Protein AF-0000000072327041 (afdb_homodimer)

pLDDT: mean 85.97, std 17.57, range [39.16, 98.81]

Solvent-accessible surface area (backbone atoms only — not comparable to full-atom values): 13345 Å² total; per-residue (Å²): 130,98,51,49,50,59,54,51,51,53,51,42,52,51,30,46,58,30,62,41,66,54,68,53,66,55,44,75,69,35,67,67,40,88,47,74,80,44,47,43,53,65,48,70,67,81,57,60,50,49,58,56,50,48,50,34,50,51,50,23,52,52,23,46,51,48,16,50,54,24,51,77,67,68,35,52,58,57,16,51,53,23,46,52,53,19,41,52,28,35,47,52,52,21,45,53,33,46,25,47,34,53,43,49,51,51,64,69,65,40,80,37,76,86,39,91,52,70,71,69,76,73,78,125,132,98,51,49,49,60,52,49,52,53,50,41,51,51,32,44,56,28,60,42,65,58,69,54,65,57,44,75,67,35,69,67,40,87,47,75,79,43,48,45,57,66,48,70,67,84,58,61,51,50,58,55,52,47,51,34,50,50,50,23,52,50,23,46,50,48,16,51,55,23,50,76,66,67,34,53,59,57,17,51,53,22,44,51,52,17,40,51,27,35,47,52,52,22,46,54,32,46,25,46,33,53,44,48,51,52,62,68,65,42,78,37,78,82,39,89,53,70,70,70,76,73,77,126

Sequence (248 aa):
MKNFNVVKESLRELGIKQGFDLYEKATTEKLNSEDPLDLQWLSNYSSDWNDELEEDFDSFFQHMKEYQYAIDNEDIKSACSSLCEAMLYVGNIKNFFEFLKSDMIRLLRGESKTTDFQWPQFDEMKNFNVVKESLRELGIKQGFDLYEKATTEKLNSEDPLDLQWLSNYSSDWNDELEEDFDSFFQHMKEYQYAIDNEDIKSACSSLCEAMLYVGNIKNFFEFLKSDMIRLLRGESKTTDFQWPQFDE

Organism: Neisseria meningitidis serogroup B (strain ATCC BAA-335 / MC58) (NCBI:txid122586)

Secondary structure (DSSP, 8-state):
---HHHHHHHHHHHHHHTT--TTS---HHHHT-S-GGGPPPSS-TTS-HHHHHHHHHHHHHHHHHHHHHHHHTT-HHHHHHHHHHHHHHHHHHHHHHHHHHHHHHHHHHT--SSSS--------/---HHHHHHHHHHHHHHTT--TT----HHHHT-S-GGGPPPSS-TTS-HHHHHHHHHHHHHHHHHHHHHHHHTT-HHHHHHHHHHHHHHHHHHHHHHHHHHHHHHHHHHT--SSSS--------

Radius of gyration: 21.12 Å; Cα contacts (8 Å, |Δi|>4): 295; chains: 2; bounding box: 39×62×44 Å

Structure (mmCIF, N/CA/C/O backbone):
data_AF-0000000072327041-model_v1
#
loop_
_entity.id
_entity.type
_entity.pdbx_description
1 polymer 'Uncharacterized protein'
#
loop_
_atom_site.group_PDB
_atom_site.id
_atom_site.type_symbol
_atom_site.label_atom_id
_atom_site.label_alt_id
_atom_site.label_comp_id
_atom_site.label_asym_id
_atom_site.label_entity_id
_atom_site.label_seq_id
_atom_site.pdbx_PDB_ins_code
_atom_site.Cartn_x
_atom_site.Cartn_y
_atom_site.Cartn_z
_atom_site.occupancy
_atom_site.B_iso_or_equiv
_atom_site.auth_seq_id
_atom_site.auth_comp_id
_atom_site.auth_asym_id
_atom_site.auth_atom_id
_atom_site.pdbx_PDB_model_num
ATOM 1 N N . MET A 1 1 ? 16.906 -6.781 -4.273 1 57.34 1 MET A N 1
ATOM 2 C CA . MET A 1 1 ? 16.297 -6.277 -5.496 1 57.34 1 MET A CA 1
ATOM 3 C C . MET A 1 1 ? 14.773 -6.375 -5.414 1 57.34 1 MET A C 1
ATOM 5 O O . MET A 1 1 ? 14.211 -7.465 -5.531 1 57.34 1 MET A O 1
ATOM 9 N N . LYS A 1 2 ? 14.148 -5.344 -4.711 1 84.38 2 LYS A N 1
ATOM 10 C CA . LYS A 1 2 ? 12.688 -5.242 -4.723 1 84.38 2 LYS A CA 1
ATOM 11 C C . LYS A 1 2 ? 12.164 -5.035 -6.141 1 84.38 2 LYS A C 1
ATOM 13 O O . LYS A 1 2 ? 12.148 -3.912 -6.645 1 84.38 2 LYS A O 1
ATOM 18 N N . ASN A 1 3 ? 11.977 -6.191 -6.801 1 95.75 3 ASN A N 1
ATOM 19 C CA . ASN A 1 3 ? 11.492 -6.188 -8.172 1 95.75 3 ASN A CA 1
ATOM 20 C C . ASN A 1 3 ? 10.094 -6.805 -8.273 1 95.75 3 ASN A C 1
ATOM 22 O O . ASN A 1 3 ? 9.953 -8.023 -8.266 1 95.75 3 ASN A O 1
ATOM 26 N N . PHE A 1 4 ? 9.125 -6.008 -8.453 1 98.56 4 PHE A N 1
ATOM 27 C CA . PHE A 1 4 ? 7.738 -6.461 -8.438 1 98.56 4 PHE A CA 1
ATOM 28 C C . PHE A 1 4 ? 7.387 -7.172 -9.742 1 98.56 4 PHE A C 1
ATOM 30 O O . PHE A 1 4 ? 6.414 -7.926 -9.797 1 98.56 4 PHE A O 1
ATOM 37 N N . ASN A 1 5 ? 8.172 -6.941 -10.797 1 98.31 5 ASN A N 1
ATOM 38 C CA . ASN A 1 5 ? 7.922 -7.684 -12.023 1 98.31 5 ASN A CA 1
ATOM 39 C C . ASN A 1 5 ? 8.242 -9.164 -11.859 1 98.31 5 ASN A C 1
ATOM 41 O O . ASN A 1 5 ? 7.602 -10.016 -12.484 1 98.31 5 ASN A O 1
ATOM 45 N N . VAL A 1 6 ? 9.203 -9.445 -11.062 1 97.88 6 VAL A N 1
ATOM 46 C CA . VAL A 1 6 ? 9.516 -10.844 -10.773 1 97.88 6 VAL A CA 1
ATOM 47 C C . VAL A 1 6 ? 8.344 -11.484 -10.031 1 97.88 6 VAL A C 1
ATOM 49 O O . VAL A 1 6 ? 7.969 -12.625 -10.312 1 97.88 6 VAL A O 1
ATOM 52 N N . VAL A 1 7 ? 7.758 -10.781 -9.086 1 98.5 7 VAL A N 1
ATOM 53 C CA . VAL A 1 7 ? 6.582 -11.242 -8.352 1 98.5 7 VAL A CA 1
ATOM 54 C C . VAL A 1 7 ? 5.43 -11.477 -9.328 1 98.5 7 VAL A C 1
ATOM 56 O O . VAL A 1 7 ? 4.777 -12.523 -9.289 1 98.5 7 VAL A O 1
ATOM 59 N N . LYS A 1 8 ? 5.246 -10.516 -10.125 1 97.81 8 LYS A N 1
ATOM 60 C CA . LYS A 1 8 ? 4.207 -10.586 -11.156 1 97.81 8 LYS A CA 1
ATOM 61 C C . LYS A 1 8 ? 4.332 -11.867 -11.977 1 97.81 8 LYS A C 1
ATOM 63 O O . LYS A 1 8 ? 3.352 -12.586 -12.164 1 97.81 8 LYS A O 1
ATOM 68 N N . GLU A 1 9 ? 5.469 -12.148 -12.469 1 97.25 9 GLU A N 1
ATOM 69 C CA . GLU A 1 9 ? 5.695 -13.328 -13.305 1 97.25 9 GLU A CA 1
ATOM 70 C C . GLU A 1 9 ? 5.5 -14.609 -12.508 1 97.25 9 GLU A C 1
ATOM 72 O O . GLU A 1 9 ? 4.977 -15.602 -13.023 1 97.25 9 GLU A O 1
ATOM 77 N N . SER A 1 10 ? 5.949 -14.602 -11.281 1 97.94 10 SER A N 1
ATOM 78 C CA . SER A 1 10 ? 5.758 -15.758 -10.414 1 97.94 10 SER A CA 1
ATOM 79 C C . SER A 1 10 ? 4.273 -16.078 -10.25 1 97.94 10 SER A C 1
ATOM 81 O O . SER A 1 10 ? 3.877 -17.25 -10.344 1 97.94 10 SER A O 1
ATOM 83 N N . LEU A 1 11 ? 3.494 -15.117 -10.055 1 97.19 11 LEU A N 1
ATOM 84 C CA . LEU A 1 11 ? 2.062 -15.32 -9.867 1 97.19 11 LEU A CA 1
ATOM 85 C C . LEU A 1 11 ? 1.398 -15.766 -11.164 1 97.19 11 LEU A C 1
ATOM 87 O O . LEU A 1 11 ? 0.505 -16.625 -11.148 1 97.19 11 LEU A O 1
ATOM 91 N N . ARG A 1 12 ? 1.835 -15.156 -12.188 1 95.44 12 ARG A N 1
ATOM 92 C CA . ARG A 1 12 ? 1.313 -15.57 -13.492 1 95.44 12 ARG A CA 1
ATOM 93 C C . ARG A 1 12 ? 1.57 -17.047 -13.742 1 95.44 12 ARG A C 1
ATOM 95 O O . ARG A 1 12 ? 0.682 -17.766 -14.203 1 95.44 12 ARG A O 1
ATOM 102 N N . GLU A 1 13 ? 2.75 -17.453 -13.492 1 94.88 13 GLU A N 1
ATOM 103 C CA . GLU A 1 13 ? 3.105 -18.859 -13.688 1 94.88 13 GLU A CA 1
ATOM 104 C C . GLU A 1 13 ? 2.256 -19.766 -12.812 1 94.88 13 GLU A C 1
ATOM 106 O O . GLU A 1 13 ? 1.825 -20.844 -13.25 1 94.88 13 GLU A O 1
ATOM 111 N N . LEU A 1 14 ? 2.07 -19.391 -11.602 1 94.56 14 LEU A N 1
ATOM 112 C CA . LEU A 1 14 ? 1.188 -20.141 -10.727 1 94.56 14 LEU A CA 1
ATOM 113 C C . LEU A 1 14 ? -0.219 -20.234 -11.312 1 94.56 14 LEU A C 1
ATOM 115 O O . LEU A 1 14 ? -0.837 -21.297 -11.305 1 94.56 14 LEU A O 1
ATOM 119 N N . GLY A 1 15 ? -0.695 -19.078 -11.727 1 92 15 GLY A N 1
ATOM 120 C CA . GLY A 1 15 ? -1.993 -19.078 -12.383 1 92 15 GLY A CA 1
ATOM 121 C C . GLY A 1 15 ? -2.086 -20.078 -13.523 1 92 15 GLY A C 1
ATOM 122 O O . GLY A 1 15 ? -3.078 -20.797 -13.641 1 92 15 GLY A O 1
ATOM 123 N N . ILE A 1 16 ? -1.115 -20.094 -14.305 1 89.88 16 ILE A N 1
ATOM 124 C CA . ILE A 1 16 ? -1.079 -21.016 -15.43 1 89.88 16 ILE A CA 1
ATOM 125 C C . ILE A 1 16 ? -1.125 -22.453 -14.922 1 89.88 16 ILE A C 1
ATOM 127 O O . ILE A 1 16 ? -1.878 -23.281 -15.445 1 89.88 16 ILE A O 1
ATOM 131 N N . LYS A 1 17 ? -0.352 -22.734 -13.938 1 88.69 17 LYS A N 1
ATOM 132 C CA . LYS A 1 17 ? -0.37 -24.078 -13.344 1 88.69 17 LYS A CA 1
ATOM 133 C C . LYS A 1 17 ? -1.769 -24.438 -12.852 1 88.69 17 LYS A C 1
ATOM 135 O O . LYS A 1 17 ? -2.143 -25.609 -12.844 1 88.69 17 LYS A O 1
ATOM 140 N N . GLN A 1 18 ? -2.467 -23.5 -12.469 1 88.69 18 GLN A N 1
ATOM 141 C CA . GLN A 1 18 ? -3.795 -23.734 -11.914 1 88.69 18 GLN A CA 1
ATOM 142 C C . GLN A 1 18 ? -4.867 -23.641 -12.992 1 88.69 18 GLN A C 1
ATOM 144 O O . GLN A 1 18 ? -6.059 -23.797 -12.711 1 88.69 18 GLN A O 1
ATOM 149 N N . GLY A 1 19 ? -4.492 -23.312 -14.156 1 85 19 GLY A N 1
ATOM 150 C CA . GLY A 1 19 ? -5.402 -23.297 -15.289 1 85 19 GLY A CA 1
ATOM 151 C C . GLY A 1 19 ? -5.988 -21.922 -15.555 1 85 19 GLY A C 1
ATOM 152 O O . GLY A 1 19 ? -7.02 -21.797 -16.219 1 85 19 GLY A O 1
ATOM 153 N N . PHE A 1 20 ? -5.289 -20.891 -14.953 1 84.69 20 PHE A N 1
ATOM 154 C CA . PHE A 1 20 ? -5.77 -19.516 -15.148 1 84.69 20 PHE A CA 1
ATOM 155 C C . PHE A 1 20 ? -4.875 -18.766 -16.125 1 84.69 20 PHE A C 1
ATOM 157 O O . PHE A 1 20 ? -3.682 -19.062 -16.234 1 84.69 20 PHE A O 1
ATOM 164 N N . ASP A 1 21 ? -5.555 -17.859 -16.844 1 84.25 21 ASP A N 1
ATOM 165 C CA . ASP A 1 21 ? -4.832 -16.828 -17.578 1 84.25 21 ASP A CA 1
ATOM 166 C C . ASP A 1 21 ? -4.977 -15.461 -16.906 1 84.25 21 ASP A C 1
ATOM 168 O O . ASP A 1 21 ? -6.031 -14.82 -17 1 84.25 21 ASP A O 1
ATOM 172 N N . LEU A 1 22 ? -3.91 -14.992 -16.375 1 85.81 22 LEU A N 1
ATOM 173 C CA . LEU A 1 22 ? -3.979 -13.781 -15.57 1 85.81 22 LEU A CA 1
ATOM 174 C C . LEU A 1 22 ? -3.924 -12.539 -16.453 1 85.81 22 LEU A C 1
ATOM 176 O O . LEU A 1 22 ? -4.168 -11.422 -15.984 1 85.81 22 LEU A O 1
ATOM 180 N N . TYR A 1 23 ? -3.678 -12.664 -17.719 1 80.69 23 TYR A N 1
ATOM 181 C CA . TYR A 1 23 ? -3.701 -11.523 -18.625 1 80.69 23 TYR A CA 1
ATOM 182 C C . TYR A 1 23 ? -5.125 -11.219 -19.078 1 80.69 23 TYR A C 1
ATOM 184 O O . TYR A 1 23 ? -5.387 -10.148 -19.641 1 80.69 23 TYR A O 1
ATOM 192 N N . GLU A 1 24 ? -5.914 -12.211 -18.891 1 66.31 24 GLU A N 1
ATOM 193 C CA . GLU A 1 24 ? -7.297 -11.992 -19.297 1 66.31 24 GLU A CA 1
ATOM 194 C C . GLU A 1 24 ? -7.984 -10.953 -18.422 1 66.31 24 GLU A C 1
ATOM 196 O O . GLU A 1 24 ? -8.039 -11.109 -17.203 1 66.31 24 GLU A O 1
ATOM 201 N N . LYS A 1 25 ? -8.031 -9.711 -19.078 1 55.91 25 LYS A N 1
ATOM 202 C CA . LYS A 1 25 ? -8.68 -8.617 -18.359 1 55.91 25 LYS A CA 1
ATOM 203 C C . LYS A 1 25 ? -10.156 -8.914 -18.125 1 55.91 25 LYS A C 1
ATOM 205 O O . LYS A 1 25 ? -10.789 -9.625 -18.906 1 55.91 25 LYS A O 1
ATOM 210 N N . ALA A 1 26 ? -10.555 -8.516 -16.875 1 49.22 26 ALA A N 1
ATOM 211 C CA . ALA A 1 26 ? -11.977 -8.625 -16.547 1 49.22 26 ALA A CA 1
ATOM 212 C C . ALA A 1 26 ? -12.836 -7.988 -17.641 1 49.22 26 ALA A C 1
ATOM 214 O O . ALA A 1 26 ? -12.516 -6.906 -18.141 1 49.22 26 ALA A O 1
ATOM 215 N N . THR A 1 27 ? -13.367 -8.727 -18.406 1 48.25 27 THR A N 1
ATOM 216 C CA . THR A 1 27 ? -14.391 -8.156 -19.266 1 48.25 27 THR A CA 1
ATOM 217 C C . THR A 1 27 ? -15.625 -7.762 -18.453 1 48.25 27 THR A C 1
ATOM 219 O O . THR A 1 27 ? -15.883 -8.344 -17.391 1 48.25 27 THR A O 1
ATOM 222 N N . THR A 1 28 ? -16.109 -6.613 -18.766 1 46.81 28 THR A N 1
ATOM 223 C CA . THR A 1 28 ? -17.344 -6.121 -18.156 1 46.81 28 THR A CA 1
ATOM 224 C C . THR A 1 28 ? -18.312 -7.266 -17.922 1 46.81 28 THR A C 1
ATOM 226 O O . THR A 1 28 ? -19.031 -7.281 -16.922 1 46.81 28 THR A O 1
ATOM 229 N N . GLU A 1 29 ? -18.391 -8.047 -18.781 1 49.19 29 GLU A N 1
ATOM 230 C CA . GLU A 1 29 ? -19.328 -9.164 -18.734 1 49.19 29 GLU A CA 1
ATOM 231 C C . GLU A 1 29 ? -19.047 -10.078 -17.547 1 49.19 29 GLU A C 1
ATOM 233 O O . GLU A 1 29 ? -19.969 -10.609 -16.922 1 49.19 29 GLU A O 1
ATOM 238 N N . LYS A 1 30 ? -17.859 -10.328 -17.359 1 52.38 30 LYS A N 1
ATOM 239 C CA . LYS A 1 30 ? -17.516 -11.258 -16.297 1 52.38 30 LYS A CA 1
ATOM 24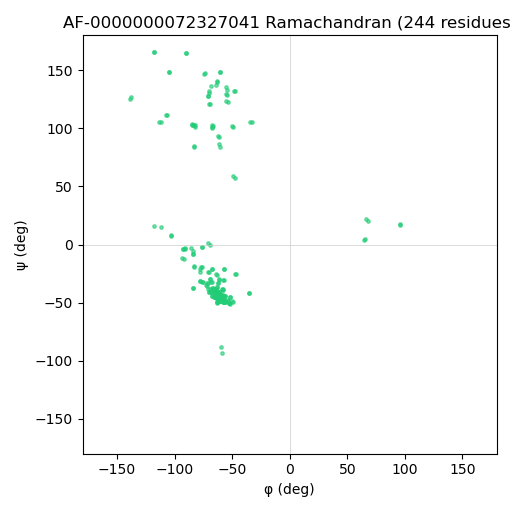0 C C . LYS A 1 30 ? -17.594 -10.586 -14.93 1 52.38 30 LYS A C 1
ATOM 242 O O . LYS A 1 30 ? -17.641 -11.258 -13.898 1 52.38 30 LYS A O 1
ATOM 247 N N . LEU A 1 31 ? -17.469 -9.258 -14.938 1 51.56 31 LEU A N 1
ATOM 248 C CA . LEU A 1 31 ? -17.656 -8.461 -13.727 1 51.56 31 LEU A CA 1
ATOM 249 C C . LEU A 1 31 ? -19.078 -8.625 -13.188 1 51.56 31 LEU A C 1
ATOM 251 O O . LEU A 1 31 ? -19.297 -8.539 -11.977 1 51.56 31 LEU A O 1
ATOM 255 N N . ASN A 1 32 ? -19.953 -8.852 -14.039 1 49.19 32 ASN A N 1
ATOM 256 C CA . ASN A 1 32 ? -21.344 -9.062 -13.68 1 49.19 32 ASN A CA 1
ATOM 257 C C . ASN A 1 32 ? -21.656 -10.539 -13.43 1 49.19 32 ASN A C 1
ATOM 259 O O . ASN A 1 32 ? -22.812 -10.922 -13.281 1 49.19 32 ASN A O 1
ATOM 263 N N . SER A 1 33 ? -20.609 -11.336 -13.664 1 51.94 33 SER A N 1
ATOM 264 C CA . SER A 1 33 ? -20.938 -12.75 -13.492 1 51.94 33 SER A CA 1
ATOM 265 C C . SER A 1 33 ? -21.172 -13.086 -12.023 1 51.94 33 SER A C 1
ATOM 267 O O . SER A 1 33 ? -20.594 -12.461 -11.133 1 51.94 33 SER A O 1
ATOM 269 N N . GLU A 1 34 ? -22.234 -13.773 -11.758 1 52.09 34 GLU A N 1
ATOM 270 C CA . GLU A 1 34 ? -22.672 -14.266 -10.453 1 52.09 34 GLU A CA 1
ATOM 271 C C . GLU A 1 34 ? -21.594 -15.156 -9.812 1 52.09 34 GLU A C 1
ATOM 273 O O . GLU A 1 34 ? -21.688 -15.492 -8.633 1 52.09 34 GLU A O 1
ATOM 278 N N . ASP A 1 35 ? -20.672 -15.703 -10.727 1 51.09 35 ASP A N 1
ATOM 279 C CA . ASP A 1 35 ? -19.656 -16.594 -10.195 1 51.09 35 ASP A CA 1
ATOM 280 C C . ASP A 1 35 ? -18.469 -15.805 -9.641 1 51.09 35 ASP A C 1
ATOM 282 O O . ASP A 1 35 ? -17.766 -15.125 -10.391 1 51.09 35 ASP A O 1
ATOM 286 N N . PRO A 1 36 ? -18.422 -15.711 -8.422 1 50.69 36 PRO A N 1
ATOM 287 C CA . PRO A 1 36 ? -17.359 -14.953 -7.77 1 50.69 36 PRO A CA 1
ATOM 288 C C . PRO A 1 36 ? -15.977 -15.305 -8.312 1 50.69 36 PRO A C 1
ATOM 290 O O . PRO A 1 36 ? -15.031 -14.523 -8.172 1 50.69 36 PRO A O 1
ATOM 293 N N . LEU A 1 37 ? -15.914 -16.562 -8.844 1 51.19 37 LEU A N 1
ATOM 294 C CA . LEU A 1 37 ? -14.664 -16.984 -9.453 1 51.19 37 LEU A CA 1
ATOM 295 C C . LEU A 1 37 ? -14.422 -16.25 -10.766 1 51.19 37 LEU A C 1
ATOM 297 O O . LEU A 1 37 ? -13.312 -16.266 -11.305 1 51.19 37 LEU A O 1
ATOM 301 N N . ASP A 1 38 ? -15.547 -15.836 -11.266 1 53.62 38 ASP A N 1
ATOM 302 C CA . ASP A 1 38 ? -15.43 -15.102 -12.516 1 53.62 38 ASP A CA 1
ATOM 303 C C . ASP A 1 38 ? -14.812 -13.719 -12.289 1 53.62 38 ASP A C 1
ATOM 305 O O . ASP A 1 38 ? -14.727 -12.914 -13.219 1 53.62 38 ASP A O 1
ATOM 309 N N . LEU A 1 39 ? -14.586 -13.703 -11.102 1 58.81 39 LEU A N 1
ATOM 310 C CA . LEU A 1 39 ? -14.031 -12.383 -10.836 1 58.81 39 LEU A CA 1
ATOM 311 C C . LEU A 1 39 ? -12.633 -12.25 -11.422 1 58.81 39 LEU A C 1
ATOM 313 O O . LEU A 1 39 ? -11.82 -13.164 -11.312 1 58.81 39 LEU A O 1
ATOM 317 N N . GLN A 1 40 ? -12.484 -11.297 -12.297 1 74.06 40 GLN A N 1
ATOM 318 C CA . GLN A 1 40 ? -11.281 -10.891 -13.016 1 74.06 40 GLN A CA 1
ATOM 319 C C . GLN A 1 40 ? -10.148 -10.57 -12.055 1 74.06 40 GLN A C 1
ATOM 321 O O . GLN A 1 40 ? -10.383 -10.25 -10.891 1 74.06 40 GLN A O 1
ATOM 326 N N . TRP A 1 41 ? -9.062 -11.078 -12.445 1 88.44 41 TRP A N 1
ATOM 327 C CA . TRP A 1 41 ? -7.844 -10.656 -11.766 1 88.44 41 TRP A CA 1
ATOM 328 C C . TRP A 1 41 ? -7.773 -9.141 -11.656 1 88.44 41 TRP A C 1
ATOM 330 O O . TRP A 1 41 ? -8.133 -8.422 -12.594 1 88.44 41 TRP A O 1
ATOM 340 N N . LEU A 1 42 ? -7.477 -8.711 -10.531 1 92.69 42 LEU A N 1
ATOM 341 C CA . LEU A 1 42 ? -7.551 -7.281 -10.242 1 92.69 42 LEU A CA 1
ATOM 342 C C . LEU A 1 42 ? -6.281 -6.566 -10.688 1 92.69 42 LEU A C 1
ATOM 344 O O . LEU A 1 42 ? -6.336 -5.434 -11.172 1 92.69 42 LEU A O 1
ATOM 348 N N . SER A 1 43 ? -5.207 -7.191 -10.523 1 95.06 43 SER A N 1
ATOM 349 C CA . SER A 1 43 ? -3.949 -6.59 -10.945 1 95.06 43 SER A CA 1
ATOM 350 C C . SER A 1 43 ? -3.803 -6.621 -12.469 1 95.06 43 SER A C 1
ATOM 352 O O . SER A 1 43 ? -4.324 -7.523 -13.125 1 95.06 43 SER A O 1
ATOM 354 N N . ASN A 1 44 ? -3.146 -5.574 -12.969 1 93.25 44 ASN A N 1
ATOM 355 C CA . ASN A 1 44 ? -2.809 -5.562 -14.391 1 93.25 44 ASN A CA 1
ATOM 356 C C . ASN A 1 44 ? -1.509 -6.312 -14.656 1 93.25 44 ASN A C 1
ATOM 358 O O . ASN A 1 44 ? -0.421 -5.754 -14.508 1 93.25 44 ASN A O 1
ATOM 362 N N . TYR A 1 45 ? -1.661 -7.488 -15.172 1 94.88 45 TYR A N 1
ATOM 363 C CA . TYR A 1 45 ? -0.499 -8.352 -15.328 1 94.88 45 TYR A CA 1
ATOM 364 C C . TYR A 1 45 ? 0.231 -8.055 -16.641 1 94.88 45 TYR A C 1
ATOM 366 O O . TYR A 1 45 ? 1.31 -8.594 -16.891 1 94.88 45 TYR A O 1
ATOM 374 N N . SER A 1 46 ? -0.256 -7.195 -17.406 1 93.81 46 SER A N 1
ATOM 375 C CA . SER A 1 46 ? 0.417 -6.797 -18.641 1 93.81 46 SER A CA 1
ATOM 376 C C . SER A 1 46 ? 1.295 -5.57 -18.422 1 93.81 46 SER A C 1
ATOM 378 O O . SER A 1 46 ? 2.131 -5.238 -19.266 1 93.81 46 SER A O 1
ATOM 380 N N . SER A 1 47 ? 1.159 -4.953 -17.328 1 95.44 47 SER A N 1
ATOM 381 C CA . SER A 1 47 ? 1.853 -3.691 -17.078 1 95.44 47 SER A CA 1
ATOM 382 C C . SER A 1 47 ? 3.217 -3.928 -16.438 1 95.44 47 SER A C 1
ATOM 384 O O . SER A 1 47 ? 3.539 -5.051 -16.047 1 95.44 47 SER A O 1
ATOM 386 N N . ASP A 1 48 ? 4.082 -2.891 -16.453 1 97.56 48 ASP A N 1
ATOM 387 C CA . ASP A 1 48 ? 5.32 -2.865 -15.68 1 97.56 48 ASP A CA 1
ATOM 388 C C . ASP A 1 48 ? 5.059 -2.441 -14.234 1 97.56 48 ASP A C 1
ATOM 390 O O . ASP A 1 48 ? 4.93 -1.249 -13.945 1 97.56 48 ASP A O 1
ATOM 394 N N . TRP A 1 49 ? 5.023 -3.385 -13.352 1 97.69 49 TRP A N 1
ATOM 395 C CA . TRP A 1 49 ? 4.633 -3.129 -11.969 1 97.69 49 TRP A CA 1
ATOM 396 C C . TRP A 1 49 ? 5.645 -2.223 -11.281 1 97.69 49 TRP A C 1
ATOM 398 O O . TRP A 1 49 ? 5.273 -1.393 -10.445 1 97.69 49 TRP A O 1
ATOM 408 N N . ASN A 1 50 ? 6.965 -2.395 -11.57 1 98.06 50 ASN A N 1
ATOM 409 C CA . ASN A 1 50 ? 7.973 -1.511 -10.992 1 98.06 50 ASN A CA 1
ATOM 410 C C . ASN A 1 50 ? 7.742 -0.057 -11.398 1 98.06 50 ASN A C 1
ATOM 412 O O . ASN A 1 50 ? 7.75 0.836 -10.547 1 98.06 50 ASN A O 1
ATOM 416 N N . ASP A 1 51 ? 7.531 0.135 -12.648 1 97.56 51 ASP A N 1
ATOM 417 C CA . ASP A 1 51 ? 7.336 1.488 -13.164 1 97.56 51 ASP A CA 1
ATOM 418 C C . ASP A 1 51 ? 6.074 2.121 -12.586 1 97.56 51 ASP A C 1
ATOM 420 O O . ASP A 1 51 ? 6.078 3.293 -12.203 1 97.56 51 ASP A O 1
ATOM 424 N N . GLU A 1 52 ? 5.008 1.368 -12.57 1 97 52 GLU A N 1
ATOM 425 C CA . GLU A 1 52 ? 3.74 1.858 -12.039 1 97 52 GLU A CA 1
ATOM 426 C C . GLU A 1 52 ? 3.885 2.309 -10.586 1 97 52 GLU A C 1
ATOM 428 O O . GLU A 1 52 ? 3.482 3.42 -10.234 1 97 52 GLU A O 1
ATOM 433 N N . LEU A 1 53 ? 4.473 1.488 -9.773 1 97.5 53 LEU A N 1
ATOM 434 C CA . LEU A 1 53 ? 4.625 1.801 -8.352 1 97.5 53 LEU A CA 1
ATOM 435 C C . LEU A 1 53 ? 5.586 2.969 -8.156 1 97.5 53 LEU A C 1
ATOM 437 O O . LEU A 1 53 ? 5.32 3.867 -7.355 1 97.5 53 LEU A O 1
ATOM 441 N N . GLU A 1 54 ? 6.668 2.932 -8.859 1 97.31 54 GLU A N 1
ATOM 442 C CA . GLU A 1 54 ? 7.656 4 -8.742 1 97.31 54 GLU A CA 1
ATOM 443 C C . GLU A 1 54 ? 7.059 5.348 -9.125 1 97.31 54 GLU A C 1
ATOM 445 O O . GLU A 1 54 ? 7.309 6.359 -8.461 1 97.31 54 GLU A O 1
ATOM 450 N N . GLU A 1 55 ? 6.332 5.371 -10.195 1 97.88 55 GLU A N 1
ATOM 451 C CA . GLU A 1 55 ? 5.703 6.609 -10.633 1 97.88 55 GLU A CA 1
ATOM 452 C C . GLU A 1 55 ? 4.758 7.156 -9.57 1 97.88 55 GLU A C 1
ATOM 454 O O . GLU A 1 55 ? 4.75 8.359 -9.297 1 97.88 55 GLU A O 1
ATOM 459 N N . ASP A 1 56 ? 3.973 6.285 -9.016 1 98 56 ASP A N 1
ATOM 460 C CA . ASP A 1 56 ? 3.035 6.719 -7.984 1 98 56 ASP A CA 1
ATOM 461 C C . ASP A 1 56 ? 3.775 7.223 -6.746 1 98 56 ASP A C 1
ATOM 463 O O . ASP A 1 56 ? 3.406 8.25 -6.172 1 98 56 ASP A O 1
ATOM 467 N N . PHE A 1 57 ? 4.855 6.52 -6.387 1 98.44 57 PHE A N 1
ATOM 468 C CA . PHE A 1 57 ? 5.66 6.977 -5.262 1 98.44 57 PHE A CA 1
ATOM 469 C C . PHE A 1 57 ? 6.277 8.344 -5.559 1 98.44 57 PHE A C 1
ATOM 471 O O . PHE A 1 57 ? 6.223 9.25 -4.723 1 98.44 57 PHE A O 1
ATOM 478 N N . ASP A 1 58 ? 6.867 8.438 -6.684 1 98.38 58 ASP A N 1
ATOM 479 C CA . ASP A 1 58 ? 7.52 9.688 -7.047 1 98.38 58 ASP A CA 1
ATOM 480 C C . ASP A 1 58 ? 6.527 10.852 -7.027 1 98.38 58 ASP A C 1
ATOM 482 O O . ASP A 1 58 ? 6.836 11.93 -6.512 1 98.38 58 ASP A O 1
ATOM 486 N N . SER A 1 59 ? 5.375 10.641 -7.59 1 98.62 59 SER A N 1
ATOM 487 C CA . SER A 1 59 ? 4.352 11.68 -7.613 1 98.62 59 SER A CA 1
ATOM 488 C C . SER A 1 59 ? 3.895 12.039 -6.207 1 98.62 59 SER A C 1
ATOM 490 O O . SER A 1 59 ? 3.75 13.219 -5.875 1 98.62 59 SER A O 1
ATOM 492 N N . PHE A 1 60 ? 3.695 11.039 -5.418 1 98.81 60 PHE A N 1
ATOM 493 C CA . PHE A 1 60 ? 3.309 11.273 -4.031 1 98.81 60 PHE A CA 1
ATOM 494 C C . PHE A 1 60 ? 4.32 12.172 -3.332 1 98.81 60 PHE A C 1
ATOM 496 O O . PHE A 1 60 ? 3.951 13.195 -2.75 1 98.81 60 PHE A O 1
ATOM 503 N N . PHE A 1 61 ? 5.578 11.867 -3.453 1 98.75 61 PHE A N 1
ATOM 504 C CA . PHE A 1 61 ? 6.602 12.602 -2.717 1 98.75 61 PHE A CA 1
ATOM 505 C C . PHE A 1 61 ? 6.793 13.992 -3.301 1 98.75 61 PHE A C 1
ATOM 507 O O . PHE A 1 61 ? 7.086 14.945 -2.57 1 98.75 61 PHE A O 1
ATOM 514 N N . GLN A 1 62 ? 6.664 14.07 -4.562 1 98.62 62 GLN A N 1
ATOM 515 C CA . GLN A 1 62 ? 6.738 15.391 -5.172 1 98.62 62 GLN A CA 1
ATOM 516 C C . GLN A 1 62 ? 5.637 16.312 -4.641 1 98.62 62 GLN A C 1
ATOM 518 O O . GLN A 1 62 ? 5.898 17.453 -4.285 1 98.62 62 GLN A O 1
ATOM 523 N N . HIS A 1 63 ? 4.422 15.805 -4.562 1 98.75 63 HIS A N 1
ATOM 524 C CA . HIS A 1 63 ? 3.309 16.609 -4.082 1 98.75 63 HIS A CA 1
ATOM 525 C C . HIS A 1 63 ? 3.449 16.906 -2.592 1 98.75 63 HIS A C 1
ATOM 527 O O . HIS A 1 63 ? 3.047 17.984 -2.127 1 98.75 63 HIS A O 1
ATOM 533 N N . MET A 1 64 ? 4.082 16 -1.869 1 98.75 64 MET A N 1
ATOM 534 C CA . MET A 1 64 ? 4.344 16.297 -0.464 1 98.75 64 MET A CA 1
ATOM 535 C C . MET A 1 64 ? 5.371 17.422 -0.328 1 98.75 64 MET A C 1
ATOM 537 O O . MET A 1 64 ? 5.273 18.25 0.573 1 98.75 64 MET A O 1
ATOM 541 N N . LYS A 1 65 ? 6.332 17.344 -1.146 1 98.5 65 LYS A N 1
ATOM 542 C CA . LYS A 1 65 ? 7.309 18.438 -1.156 1 98.5 65 LYS A CA 1
ATOM 543 C C . LYS A 1 65 ? 6.645 19.766 -1.477 1 98.5 65 LYS A C 1
ATOM 545 O O . LYS A 1 65 ? 6.934 20.781 -0.835 1 98.5 65 LYS A O 1
ATOM 550 N N . GLU A 1 66 ? 5.82 19.797 -2.438 1 98.69 66 GLU A N 1
ATOM 551 C CA . GLU A 1 66 ? 5.07 20.984 -2.805 1 98.69 66 GLU A CA 1
ATOM 552 C C . GLU A 1 66 ? 4.172 21.453 -1.662 1 98.69 66 GLU A C 1
ATOM 554 O O . GLU A 1 66 ? 4.043 22.656 -1.409 1 98.69 66 GLU A O 1
ATOM 559 N N . TYR A 1 67 ? 3.49 20.516 -1.06 1 98.62 67 TYR A N 1
ATOM 560 C CA . TYR A 1 67 ? 2.688 20.828 0.117 1 98.62 67 TYR A CA 1
ATOM 561 C C . TYR A 1 67 ? 3.52 21.547 1.167 1 98.62 67 TYR A C 1
ATOM 563 O O . TYR A 1 67 ? 3.117 22.609 1.664 1 98.62 67 TYR A O 1
ATOM 571 N N . GLN A 1 68 ? 4.668 20.984 1.47 1 98.12 68 GLN A N 1
ATOM 572 C CA . GLN A 1 68 ? 5.52 21.547 2.508 1 98.12 68 GLN A CA 1
ATOM 573 C C . GLN A 1 68 ? 5.957 22.969 2.148 1 98.12 68 GLN A C 1
ATOM 575 O O . GLN A 1 68 ? 5.93 23.859 2.994 1 98.12 68 GLN A O 1
ATOM 580 N N . TYR A 1 69 ? 6.352 23.094 0.988 1 98.31 69 TYR A N 1
ATOM 581 C CA . TYR A 1 69 ? 6.758 24.422 0.518 1 98.31 69 TYR A CA 1
ATOM 582 C C . TYR A 1 69 ? 5.625 25.422 0.667 1 98.31 69 TYR A C 1
ATOM 584 O O . TYR A 1 69 ? 5.828 26.531 1.194 1 98.31 69 TYR A O 1
ATOM 592 N N . ALA A 1 70 ? 4.438 25.094 0.208 1 98.19 70 ALA A N 1
ATOM 593 C CA . ALA A 1 70 ? 3.281 25.984 0.227 1 98.19 70 ALA A CA 1
ATOM 594 C C . ALA A 1 70 ? 2.877 26.328 1.657 1 98.19 70 ALA A C 1
ATOM 596 O O . ALA A 1 70 ? 2.598 27.484 1.968 1 98.19 70 ALA A O 1
ATOM 597 N N . ILE A 1 71 ? 2.822 25.359 2.523 1 96.12 71 ILE A N 1
ATOM 598 C CA . ILE A 1 71 ? 2.367 25.578 3.891 1 96.12 71 ILE A CA 1
ATOM 599 C C . ILE A 1 71 ? 3.377 26.453 4.633 1 96.12 71 ILE A C 1
ATOM 601 O O . ILE A 1 71 ? 2.996 27.312 5.426 1 96.12 71 ILE A O 1
ATOM 605 N N . ASP A 1 72 ? 4.664 26.266 4.383 1 95.81 72 ASP A N 1
ATOM 606 C CA . ASP A 1 72 ? 5.719 27.078 4.984 1 95.81 72 ASP A CA 1
ATOM 607 C C . ASP A 1 72 ? 5.617 28.531 4.535 1 95.81 72 ASP A C 1
ATOM 609 O O . ASP A 1 72 ? 6.031 29.438 5.258 1 95.81 72 ASP A O 1
ATOM 613 N N . ASN A 1 73 ? 5.051 28.75 3.408 1 97.19 73 ASN A N 1
ATOM 614 C CA . ASN A 1 73 ? 4.922 30.094 2.867 1 97.19 73 ASN A CA 1
ATOM 615 C C . ASN A 1 73 ? 3.504 30.641 3.031 1 97.19 73 ASN A C 1
ATOM 617 O O . ASN A 1 73 ? 3.123 31.594 2.371 1 97.19 73 ASN A O 1
ATOM 621 N N . GLU A 1 74 ? 2.709 29.984 3.691 1 93.62 74 GLU A N 1
ATOM 622 C CA . GLU A 1 74 ? 1.36 30.391 4.078 1 93.62 74 GLU A CA 1
ATOM 623 C C . GLU A 1 74 ? 0.442 30.484 2.865 1 93.62 74 GLU A C 1
ATOM 625 O O . GLU A 1 74 ? -0.475 31.312 2.838 1 93.62 74 GLU A O 1
ATOM 630 N N . ASP A 1 75 ? 0.857 29.828 1.861 1 95.81 75 ASP A N 1
ATOM 631 C CA . ASP A 1 75 ? -0.047 29.641 0.732 1 95.81 75 ASP A CA 1
ATOM 632 C C . ASP A 1 75 ? -0.984 28.453 0.975 1 95.81 75 ASP A C 1
ATOM 634 O O . ASP A 1 75 ? -0.778 27.375 0.428 1 95.81 75 ASP A O 1
ATOM 638 N N . ILE A 1 76 ? -2.066 28.688 1.662 1 93.12 76 ILE A N 1
ATOM 639 C CA . ILE A 1 76 ? -2.941 27.656 2.207 1 93.12 76 ILE A CA 1
ATOM 640 C C . ILE A 1 76 ? -3.689 26.969 1.071 1 93.12 76 ILE A C 1
ATOM 642 O O . ILE A 1 76 ? -3.893 25.75 1.104 1 93.12 76 ILE A O 1
ATOM 646 N N . LYS A 1 77 ? -4.047 27.719 0.146 1 94.5 77 LYS A N 1
ATOM 647 C CA . LYS A 1 77 ? -4.77 27.141 -0.982 1 94.5 77 LYS A CA 1
ATOM 648 C C . LYS A 1 77 ? -3.9 26.141 -1.733 1 94.5 77 LYS A C 1
ATOM 650 O O . LYS A 1 77 ? -4.336 25.016 -2.01 1 94.5 77 LYS A O 1
ATOM 655 N N . SER A 1 78 ? -2.688 26.547 -2.074 1 97.31 78 SER A N 1
ATOM 656 C CA . SER A 1 78 ? -1.764 25.656 -2.764 1 97.31 78 SER A CA 1
ATOM 657 C C . SER A 1 78 ? -1.407 24.453 -1.895 1 97.31 78 SER A C 1
ATOM 659 O O . SER A 1 78 ? -1.245 23.328 -2.402 1 97.31 78 SER A O 1
ATOM 661 N N . ALA A 1 79 ? -1.284 24.672 -0.61 1 97.44 79 ALA A N 1
ATOM 662 C CA . ALA A 1 79 ? -0.997 23.578 0.303 1 97.44 79 ALA A CA 1
ATOM 663 C C . ALA A 1 79 ? -2.119 22.531 0.285 1 97.44 79 ALA A C 1
ATOM 665 O O . ALA A 1 79 ? -1.86 21.328 0.204 1 97.44 79 ALA A O 1
ATOM 666 N N . CYS A 1 80 ? -3.289 23.016 0.325 1 95.56 80 CYS A N 1
ATOM 667 C CA . CYS A 1 80 ? -4.441 22.125 0.288 1 95.56 80 CYS A CA 1
ATOM 668 C C . CYS A 1 80 ? -4.461 21.312 -1.001 1 95.56 80 CYS A C 1
ATOM 670 O O . CYS A 1 80 ? -4.637 20.094 -0.968 1 95.56 80 CYS A O 1
ATOM 672 N N . SER A 1 81 ? -4.273 21.969 -2.064 1 97.5 81 SER A N 1
ATOM 673 C CA . SER A 1 81 ? -4.281 21.297 -3.363 1 97.5 81 SER A CA 1
ATOM 674 C C . SER A 1 81 ? -3.186 20.25 -3.451 1 97.5 81 SER A C 1
ATOM 676 O O . SER A 1 81 ? -3.432 19.125 -3.904 1 97.5 81 SER A O 1
ATOM 678 N N . SER A 1 82 ? -2.004 20.594 -3.049 1 98.5 82 SER A N 1
ATOM 679 C CA . SER A 1 82 ? -0.88 19.656 -3.117 1 98.5 82 SER A CA 1
ATOM 680 C C . SER A 1 82 ? -1.104 18.453 -2.211 1 98.5 82 SER A C 1
ATOM 682 O O . SER A 1 82 ? -0.783 17.328 -2.584 1 98.5 82 SER A O 1
ATOM 684 N N . LEU A 1 83 ? -1.631 18.672 -1.024 1 98.31 83 LEU A N 1
ATOM 685 C CA . LEU A 1 83 ? -1.914 17.562 -0.119 1 98.31 83 LEU A CA 1
ATOM 686 C C . LEU A 1 83 ? -2.988 16.656 -0.699 1 98.31 83 LEU A C 1
ATOM 688 O O . LEU A 1 83 ? -2.9 15.43 -0.573 1 98.31 83 LEU A O 1
ATOM 692 N N . CYS A 1 84 ? -3.939 17.219 -1.312 1 98.06 84 CYS A N 1
ATOM 693 C CA . CYS A 1 84 ? -4.992 16.453 -1.961 1 98.06 84 CYS A CA 1
ATOM 694 C C . CYS A 1 84 ? -4.426 15.562 -3.064 1 98.06 84 CYS A C 1
ATOM 696 O O . CYS A 1 84 ? -4.777 14.391 -3.17 1 98.06 84 CYS A O 1
ATOM 698 N N . GLU A 1 85 ? -3.527 16.156 -3.895 1 98.69 85 GLU A N 1
ATOM 699 C CA . GLU A 1 85 ? -2.889 15.375 -4.949 1 98.69 85 GLU A CA 1
ATOM 700 C C . GLU A 1 85 ? -2.074 14.227 -4.363 1 98.69 85 GLU A C 1
ATOM 702 O O . GLU A 1 85 ? -2.121 13.102 -4.871 1 98.69 85 GLU A O 1
ATOM 707 N N . ALA A 1 86 ? -1.319 14.547 -3.35 1 98.81 86 ALA A N 1
ATOM 708 C CA . ALA A 1 86 ? -0.545 13.5 -2.688 1 98.81 86 ALA A CA 1
ATOM 709 C C . ALA A 1 86 ? -1.45 12.367 -2.215 1 98.81 86 ALA A C 1
ATOM 711 O O . ALA A 1 86 ? -1.133 11.188 -2.402 1 98.81 86 ALA A O 1
ATOM 712 N N . MET A 1 87 ? -2.562 12.727 -1.63 1 98.69 87 MET A N 1
ATOM 713 C CA . MET A 1 87 ? -3.527 11.75 -1.128 1 98.69 87 MET A CA 1
ATOM 714 C C . MET A 1 87 ? -4.023 10.844 -2.252 1 98.69 87 MET A C 1
ATOM 716 O O . MET A 1 87 ? -4.18 9.641 -2.059 1 98.69 87 MET A O 1
ATOM 720 N N . LEU A 1 88 ? -4.234 11.367 -3.371 1 98.69 88 LEU A N 1
ATOM 721 C CA . LEU A 1 88 ? -4.672 10.57 -4.512 1 98.69 88 LEU A CA 1
ATOM 722 C C . LEU A 1 88 ? -3.645 9.5 -4.855 1 98.69 88 LEU A C 1
ATOM 724 O O . LEU A 1 88 ? -4.004 8.352 -5.133 1 98.69 88 LEU A O 1
ATOM 728 N N . TYR A 1 89 ? -2.432 9.922 -4.84 1 98.62 89 TYR A N 1
ATOM 729 C CA . TYR A 1 89 ? -1.394 8.969 -5.211 1 98.62 89 TYR A CA 1
ATOM 730 C C . TYR A 1 89 ? -1.211 7.91 -4.129 1 98.62 89 TYR A C 1
ATOM 732 O O . TYR A 1 89 ? -0.896 6.758 -4.426 1 98.62 89 TYR A O 1
ATOM 740 N N . VAL A 1 90 ? -1.396 8.258 -2.822 1 98.75 90 VAL A N 1
ATOM 741 C CA . VAL A 1 90 ? -1.433 7.23 -1.784 1 98.75 90 VAL A CA 1
ATOM 742 C C . VAL A 1 90 ? -2.537 6.223 -2.092 1 98.75 90 VAL A C 1
ATOM 744 O O . VAL A 1 90 ? -2.365 5.02 -1.874 1 98.75 90 VAL A O 1
ATOM 747 N N . GLY A 1 91 ? -3.623 6.719 -2.572 1 98.62 91 GLY A N 1
ATOM 748 C CA . GLY A 1 91 ? -4.707 5.836 -2.975 1 98.62 91 GLY A CA 1
ATOM 749 C C . GLY A 1 91 ? -4.301 4.848 -4.055 1 98.62 91 GLY A C 1
ATOM 750 O O . GLY A 1 91 ? -4.66 3.67 -3.992 1 98.62 91 GLY A O 1
ATOM 751 N N . ASN A 1 92 ? -3.611 5.348 -5.035 1 98.44 92 ASN A N 1
ATOM 752 C CA . ASN A 1 92 ? -3.109 4.469 -6.086 1 98.44 92 ASN A CA 1
ATOM 753 C C . ASN A 1 92 ? -2.199 3.383 -5.52 1 98.44 92 ASN A C 1
ATOM 755 O O . ASN A 1 92 ? -2.322 2.213 -5.883 1 98.44 92 ASN A O 1
ATOM 759 N N . ILE A 1 93 ? -1.287 3.805 -4.684 1 98.62 93 ILE A N 1
ATOM 760 C CA . ILE A 1 93 ? -0.334 2.873 -4.09 1 98.62 93 ILE A CA 1
ATOM 761 C C . ILE A 1 93 ? -1.08 1.829 -3.264 1 98.62 93 ILE A C 1
ATOM 763 O O . ILE A 1 93 ? -0.822 0.629 -3.389 1 98.62 93 ILE A O 1
ATOM 767 N N . LYS A 1 94 ? -1.956 2.254 -2.451 1 98.75 94 LYS A N 1
ATOM 768 C CA . LYS A 1 94 ? -2.795 1.351 -1.67 1 98.75 94 LYS A CA 1
ATOM 769 C C . LYS A 1 94 ? -3.502 0.341 -2.57 1 98.75 94 LYS A C 1
ATOM 771 O O . LYS A 1 94 ? -3.52 -0.856 -2.277 1 98.75 94 LYS A O 1
ATOM 776 N N . ASN A 1 95 ? -4.082 0.83 -3.594 1 98.12 95 ASN A N 1
ATOM 777 C CA . ASN A 1 95 ? -4.816 -0.038 -4.508 1 98.12 95 ASN A CA 1
ATOM 778 C C . ASN A 1 95 ? -3.908 -1.086 -5.141 1 98.12 95 ASN A C 1
ATOM 780 O O . ASN A 1 95 ? -4.32 -2.227 -5.355 1 98.12 95 ASN A O 1
ATOM 784 N N . PHE A 1 96 ? -2.74 -0.661 -5.539 1 98.25 96 PHE A N 1
ATOM 785 C CA . PHE A 1 96 ? -1.783 -1.619 -6.078 1 98.25 96 PHE A CA 1
ATOM 786 C C . PHE A 1 96 ? -1.638 -2.82 -5.152 1 98.25 96 PHE A C 1
ATOM 788 O O . PHE A 1 96 ? -1.751 -3.967 -5.59 1 98.25 96 PHE A O 1
ATOM 795 N N . PHE A 1 97 ? -1.444 -2.596 -3.92 1 98.62 97 PHE A N 1
ATOM 796 C CA . PHE A 1 97 ? -1.196 -3.686 -2.984 1 98.62 97 PHE A CA 1
ATOM 797 C C . PHE A 1 97 ? -2.496 -4.398 -2.625 1 98.62 97 PHE A C 1
ATOM 799 O O . PHE A 1 97 ? -2.498 -5.602 -2.371 1 98.62 97 PHE A O 1
ATOM 806 N N . GLU A 1 98 ? -3.574 -3.682 -2.619 1 98.06 98 GLU A N 1
ATOM 807 C CA . GLU A 1 98 ? -4.875 -4.312 -2.414 1 98.06 98 GLU A CA 1
ATOM 808 C C . GLU A 1 98 ? -5.168 -5.34 -3.506 1 98.06 98 GLU A C 1
ATOM 810 O O . GLU A 1 98 ? -5.602 -6.457 -3.215 1 98.06 98 GLU A O 1
ATOM 815 N N . PHE A 1 99 ? -4.938 -4.938 -4.672 1 96.12 99 PHE A N 1
ATOM 816 C CA . PHE A 1 99 ? -5.18 -5.824 -5.805 1 96.12 99 PHE A CA 1
ATOM 817 C C . PHE A 1 99 ? -4.238 -7.02 -5.77 1 96.12 99 PHE A C 1
ATOM 819 O O . PHE A 1 99 ? -4.66 -8.164 -5.969 1 96.12 99 PHE A O 1
ATOM 826 N N . LEU A 1 100 ? -3.02 -6.762 -5.523 1 97.88 100 LEU A N 1
ATOM 827 C CA . LEU A 1 100 ? -2.041 -7.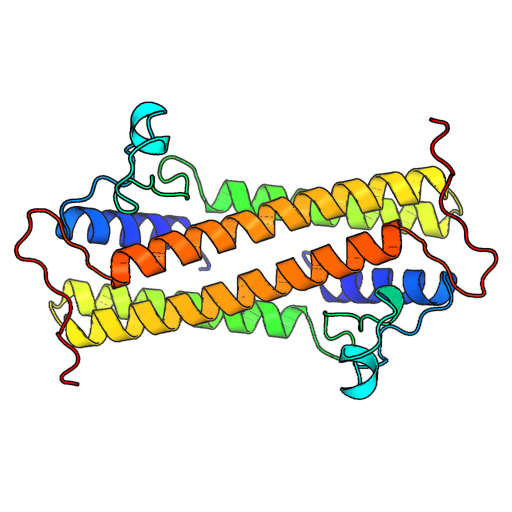84 -5.406 1 97.88 100 LEU A CA 1
ATOM 828 C C . LEU A 1 100 ? -2.461 -8.844 -4.336 1 97.88 100 LEU A C 1
ATOM 830 O O . LEU A 1 100 ? -2.469 -10.047 -4.578 1 97.88 100 LEU A O 1
ATOM 834 N N . LYS A 1 101 ? -2.801 -8.336 -3.217 1 98.31 101 LYS A N 1
ATOM 835 C CA . LYS A 1 101 ? -3.223 -9.211 -2.125 1 98.31 101 LYS A CA 1
ATOM 836 C C . LYS A 1 101 ? -4.434 -10.047 -2.531 1 98.31 101 LYS A C 1
ATOM 838 O O . LYS A 1 101 ? -4.473 -11.25 -2.279 1 98.31 101 LYS A O 1
ATOM 843 N N . SER A 1 102 ? -5.395 -9.406 -3.098 1 94.88 102 SER A N 1
ATOM 844 C CA . SER A 1 102 ? -6.609 -10.102 -3.523 1 94.88 102 SER A CA 1
ATOM 845 C C . SER A 1 102 ? -6.289 -11.227 -4.496 1 94.88 102 SER A C 1
ATOM 847 O O . SER A 1 102 ? -6.824 -12.336 -4.371 1 94.88 102 SER A O 1
ATOM 849 N N . ASP A 1 103 ? -5.488 -10.914 -5.449 1 93.88 103 ASP A N 1
ATOM 850 C CA . ASP A 1 103 ? -5.113 -11.938 -6.426 1 93.88 103 ASP A CA 1
ATOM 851 C C . ASP A 1 103 ? -4.355 -13.078 -5.758 1 93.88 103 ASP A C 1
ATOM 853 O O . ASP A 1 103 ? -4.555 -14.242 -6.098 1 93.88 103 ASP A O 1
ATOM 857 N N . MET A 1 104 ? -3.475 -12.773 -4.828 1 96.56 104 MET A N 1
ATOM 858 C CA . MET A 1 104 ? -2.744 -13.812 -4.102 1 96.56 104 MET A CA 1
ATOM 859 C C . MET A 1 104 ? -3.701 -14.703 -3.322 1 96.56 104 MET A C 1
ATOM 861 O O . MET A 1 104 ? -3.531 -15.93 -3.291 1 96.56 104 MET A O 1
ATOM 865 N N . ILE A 1 105 ? -4.691 -14.133 -2.709 1 94.62 105 ILE A N 1
ATOM 866 C CA . ILE A 1 105 ? -5.688 -14.898 -1.963 1 94.62 105 ILE A CA 1
ATOM 867 C C . ILE A 1 105 ? -6.406 -15.859 -2.902 1 94.62 105 ILE A C 1
ATOM 869 O O . ILE A 1 105 ? -6.605 -17.031 -2.562 1 94.62 105 ILE A O 1
ATOM 873 N N . ARG A 1 106 ? -6.719 -15.367 -4.004 1 91.25 106 ARG A N 1
ATOM 874 C CA . ARG A 1 106 ? -7.398 -16.219 -4.984 1 91.25 106 ARG A CA 1
ATOM 875 C C . ARG A 1 106 ? -6.504 -17.375 -5.422 1 91.25 106 ARG A C 1
ATOM 877 O O . ARG A 1 106 ? -6.965 -18.5 -5.535 1 91.25 106 ARG A O 1
ATOM 884 N N . LEU A 1 107 ? -5.305 -17.078 -5.711 1 92.69 107 LEU A N 1
ATOM 885 C CA . LEU A 1 107 ? -4.363 -18.109 -6.125 1 92.69 107 LEU A CA 1
ATOM 886 C C . LEU A 1 107 ? -4.156 -19.141 -5.012 1 92.69 107 LEU A C 1
ATOM 888 O O . LEU A 1 107 ? -3.992 -20.328 -5.281 1 92.69 107 LEU A O 1
ATOM 892 N N . LEU A 1 108 ? -4.219 -18.688 -3.797 1 93.12 108 LEU A N 1
ATOM 893 C CA . LEU A 1 108 ? -4.023 -19.562 -2.645 1 93.12 108 LEU A CA 1
ATOM 894 C C . LEU A 1 108 ? -5.258 -20.422 -2.408 1 93.12 108 LEU A C 1
ATOM 896 O O . LEU A 1 108 ? -5.145 -21.531 -1.892 1 93.12 108 LEU A O 1
ATOM 900 N N . ARG A 1 109 ? -6.41 -19.906 -2.713 1 87.06 109 ARG A N 1
ATOM 901 C CA . ARG A 1 109 ? -7.637 -20.688 -2.574 1 87.06 109 ARG A CA 1
ATOM 902 C C . ARG A 1 109 ? -7.672 -21.844 -3.572 1 87.06 109 ARG A C 1
ATOM 904 O O . ARG A 1 109 ? -8.289 -22.875 -3.312 1 87.06 109 ARG A O 1
ATOM 911 N N . GLY A 1 110 ? -6.902 -21.75 -4.629 1 72.69 110 GLY A N 1
ATOM 912 C CA . GLY A 1 110 ? -6.727 -22.859 -5.559 1 72.69 110 GLY A CA 1
ATOM 913 C C . GLY A 1 110 ? -8.008 -23.234 -6.281 1 72.69 11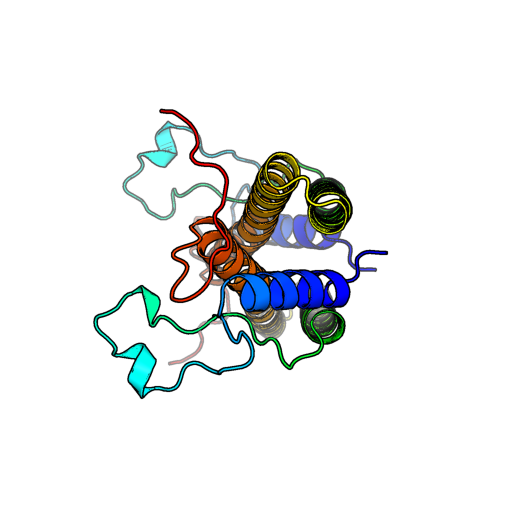0 GLY A C 1
ATOM 914 O O . GLY A 1 110 ? -8.18 -24.391 -6.68 1 72.69 110 GLY A O 1
ATOM 915 N N . GLU A 1 111 ? -9.039 -22.484 -6.035 1 61.84 111 GLU A N 1
ATOM 916 C CA . GLU A 1 111 ? -10.281 -22.875 -6.703 1 61.84 111 GLU A CA 1
ATOM 917 C C . GLU A 1 111 ? -10.039 -23.156 -8.18 1 61.84 111 GLU A C 1
ATOM 919 O O . GLU A 1 111 ? -9.812 -22.234 -8.969 1 61.84 111 GLU A O 1
ATOM 924 N N . SER A 1 112 ? -9.086 -24.125 -8.172 1 56.97 112 SER A N 1
ATOM 925 C CA . SER A 1 112 ? -8.578 -24.516 -9.484 1 56.97 112 SER A CA 1
ATOM 926 C C . SER A 1 11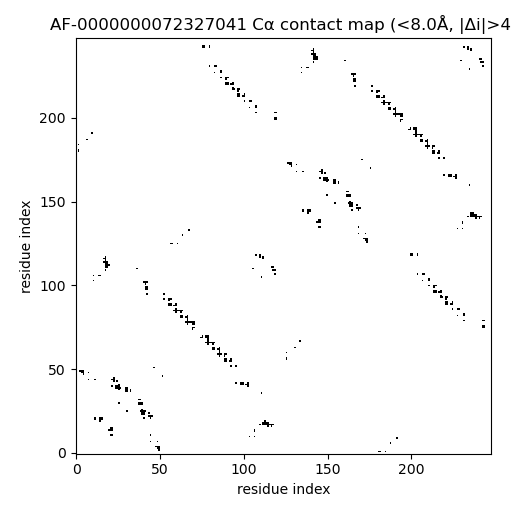2 ? -9.711 -24.906 -10.422 1 56.97 112 SER A C 1
ATOM 928 O O . SER A 1 112 ? -10.703 -25.5 -9.992 1 56.97 112 SER A O 1
ATOM 930 N N . LYS A 1 113 ? -9.867 -24.328 -11.492 1 60.44 113 LYS A N 1
ATOM 931 C CA . LYS A 1 113 ? -10.766 -24.906 -12.477 1 60.44 113 LYS A CA 1
ATOM 932 C C . LYS A 1 113 ? -10.305 -26.312 -12.867 1 60.44 113 LYS A C 1
ATOM 934 O O . LYS A 1 113 ? -10.742 -27.297 -12.273 1 60.44 113 LYS A O 1
ATOM 939 N N . THR A 1 114 ? -9.461 -26.422 -14.023 1 57.19 114 THR A N 1
ATOM 940 C CA . THR A 1 114 ? -9.359 -27.562 -14.938 1 57.19 114 THR A CA 1
ATOM 941 C C . THR A 1 114 ? -8 -28.234 -14.805 1 57.19 114 THR A C 1
ATOM 943 O O . THR A 1 114 ? -7.605 -29.016 -15.68 1 57.19 114 THR A O 1
ATOM 946 N N . THR A 1 115 ? -7.238 -27.875 -13.633 1 66.38 115 THR A N 1
ATOM 947 C CA . THR A 1 115 ? -5.941 -28.547 -13.672 1 66.38 115 THR A CA 1
ATOM 948 C C . THR A 1 115 ? -5.785 -29.5 -12.492 1 66.38 115 THR A C 1
ATOM 950 O O . THR A 1 115 ? -6.637 -29.531 -11.594 1 66.38 115 THR A O 1
ATOM 953 N N . ASP A 1 116 ? -4.812 -30.422 -12.484 1 76.19 116 ASP A N 1
ATOM 954 C CA . ASP A 1 116 ? -4.477 -31.375 -11.43 1 76.19 116 ASP A CA 1
ATOM 955 C C . ASP A 1 116 ? -3.742 -30.688 -10.281 1 76.19 116 ASP A C 1
ATOM 957 O O . ASP A 1 116 ? -3.455 -31.297 -9.258 1 76.19 116 ASP A O 1
ATOM 961 N N . PHE A 1 117 ? -3.531 -29.422 -10.492 1 82.38 117 PHE A N 1
ATOM 962 C CA . PHE A 1 117 ? -2.826 -28.719 -9.43 1 82.38 117 PHE A CA 1
ATOM 963 C C . PHE A 1 117 ? -3.717 -28.562 -8.203 1 82.38 117 PHE A C 1
ATOM 965 O O . PHE A 1 117 ? -4.875 -28.156 -8.32 1 82.38 117 PHE A O 1
ATOM 972 N N . GLN A 1 118 ? -3.195 -28.984 -7.023 1 82.31 118 GLN A N 1
ATOM 973 C CA . GLN A 1 118 ? -3.91 -28.812 -5.766 1 82.31 118 GLN A CA 1
ATOM 974 C C . GLN A 1 118 ? -2.963 -28.375 -4.652 1 82.31 118 GLN A C 1
ATOM 976 O O . GLN A 1 118 ? -1.876 -28.938 -4.496 1 82.31 118 GLN A O 1
ATOM 981 N N . TRP A 1 119 ? -3.338 -27.281 -4.051 1 86.12 119 TRP A N 1
ATOM 982 C CA . TRP A 1 119 ? -2.658 -26.969 -2.797 1 86.12 119 TRP A CA 1
ATOM 983 C C . TRP A 1 119 ? -2.877 -28.062 -1.768 1 86.12 119 TRP A C 1
ATOM 985 O O . TRP A 1 119 ? -3.84 -28.828 -1.861 1 86.12 119 TRP A O 1
ATOM 995 N N . PRO A 1 120 ? -1.814 -28.219 -0.919 1 76.12 120 PRO A N 1
ATOM 996 C CA . PRO A 1 120 ? -2.033 -29.234 0.115 1 76.12 120 PRO A CA 1
ATOM 997 C C . PRO A 1 120 ? -3.297 -28.984 0.934 1 76.12 120 PRO A C 1
ATOM 999 O O . PRO A 1 120 ? -3.678 -27.828 1.144 1 76.12 120 PRO A O 1
ATOM 1002 N N . GLN A 1 121 ? -4.156 -30.031 1.069 1 67 121 GLN A N 1
ATOM 1003 C CA . GLN A 1 121 ? -5.305 -29.938 1.964 1 67 121 GLN A CA 1
ATOM 1004 C C . GLN A 1 121 ? -4.863 -29.844 3.422 1 67 121 GLN A C 1
ATOM 1006 O O . GLN A 1 121 ? -3.938 -30.547 3.834 1 67 121 GLN A O 1
ATOM 1011 N N . PHE A 1 122 ? -4.902 -28.641 3.969 1 54.34 122 PHE A N 1
ATOM 1012 C CA . PHE A 1 122 ? -4.531 -28.594 5.379 1 54.34 122 PHE A CA 1
ATOM 1013 C C . PHE A 1 122 ? -5.5 -29.422 6.219 1 54.34 122 PHE A C 1
ATOM 1015 O O . PHE A 1 122 ? -6.715 -29.328 6.043 1 54.34 122 PHE A O 1
ATOM 1022 N N . ASP A 1 123 ? -5.062 -30.719 6.426 1 49.12 123 ASP A N 1
ATOM 1023 C CA . ASP A 1 123 ? -5.855 -31.5 7.363 1 49.12 123 ASP A CA 1
ATOM 1024 C C . ASP A 1 123 ? -6.402 -30.625 8.492 1 49.12 123 ASP A C 1
ATOM 1026 O O . ASP A 1 123 ? -5.664 -29.844 9.086 1 49.12 123 ASP A O 1
ATOM 1030 N N . GLU A 1 124 ? -7.766 -30.344 8.383 1 39.59 124 GLU A N 1
ATOM 1031 C CA . GLU A 1 124 ? -8.344 -29.797 9.617 1 39.59 124 GLU A CA 1
ATOM 1032 C C . GLU A 1 124 ? -7.988 -30.672 10.82 1 39.59 124 GLU A C 1
ATOM 1034 O O . GLU A 1 124 ? -7.758 -31.875 10.672 1 39.59 124 GLU A O 1
ATOM 1039 N N . MET B 1 1 ? 14.656 11.078 -2.494 1 57.94 1 MET B N 1
ATOM 1040 C CA . MET B 1 1 ? 14.719 10.406 -1.2 1 57.94 1 MET B CA 1
ATOM 1041 C C . MET B 1 1 ? 13.32 10.109 -0.676 1 57.94 1 MET B C 1
ATOM 1043 O O . MET B 1 1 ? 12.547 11.023 -0.407 1 57.94 1 MET B O 1
ATOM 1047 N N . LYS B 1 2 ? 12.758 8.891 -1.121 1 84.38 2 LYS B N 1
ATOM 1048 C CA . LYS B 1 2 ? 11.508 8.391 -0.561 1 84.38 2 LYS B CA 1
ATOM 1049 C C . LYS B 1 2 ? 11.633 8.141 0.94 1 84.38 2 LYS B C 1
ATOM 1051 O O . LYS B 1 2 ? 12.109 7.09 1.364 1 84.38 2 LYS B O 1
ATOM 1056 N N . ASN B 1 3 ? 11.438 9.25 1.658 1 95.75 3 ASN B N 1
ATOM 1057 C CA . ASN B 1 3 ? 11.523 9.203 3.115 1 95.75 3 ASN B CA 1
ATOM 1058 C C . ASN B 1 3 ? 10.164 9.422 3.764 1 95.75 3 ASN B C 1
ATOM 1060 O O . ASN B 1 3 ? 9.695 10.555 3.871 1 95.75 3 ASN B O 1
ATOM 1064 N N . PHE B 1 4 ? 9.578 8.391 4.266 1 98.56 4 PHE B N 1
ATOM 1065 C CA . PHE B 1 4 ? 8.227 8.453 4.797 1 98.56 4 PHE B CA 1
ATOM 1066 C C . PHE B 1 4 ? 8.211 9.109 6.172 1 98.56 4 PHE B C 1
ATOM 1068 O O . PHE B 1 4 ? 7.16 9.57 6.629 1 98.56 4 PHE B O 1
ATOM 1075 N N . ASN B 1 5 ? 9.367 9.156 6.852 1 98.31 5 ASN B N 1
ATOM 1076 C CA . ASN B 1 5 ? 9.406 9.875 8.125 1 98.31 5 ASN B CA 1
ATOM 1077 C C . ASN B 1 5 ? 9.227 11.375 7.93 1 98.31 5 ASN B C 1
ATOM 1079 O O . ASN B 1 5 ? 8.656 12.055 8.789 1 98.31 5 ASN B O 1
ATOM 1083 N N . VAL B 1 6 ? 9.703 11.852 6.844 1 97.94 6 VAL B N 1
ATOM 1084 C CA . VAL B 1 6 ? 9.484 13.266 6.535 1 97.94 6 VAL B CA 1
ATOM 1085 C C . VAL B 1 6 ? 7.996 13.523 6.316 1 97.94 6 VAL B C 1
ATOM 1087 O O . VAL B 1 6 ? 7.461 14.531 6.781 1 97.94 6 VAL B O 1
ATOM 1090 N N . VAL B 1 7 ? 7.316 12.641 5.629 1 98.5 7 VAL B N 1
ATOM 1091 C CA . VAL B 1 7 ? 5.875 12.719 5.414 1 98.5 7 VAL B CA 1
ATOM 1092 C C . VAL B 1 7 ? 5.148 12.68 6.758 1 98.5 7 VAL B C 1
ATOM 1094 O O . VAL B 1 7 ? 4.27 13.508 7.02 1 98.5 7 VAL B O 1
ATOM 1097 N N . LYS B 1 8 ? 5.551 11.758 7.52 1 97.75 8 LYS B N 1
ATOM 1098 C CA . LYS B 1 8 ? 4.992 11.602 8.859 1 97.75 8 LYS B CA 1
ATOM 1099 C C . LYS B 1 8 ? 5.062 12.906 9.641 1 97.75 8 LYS B C 1
ATOM 1101 O O . LYS B 1 8 ? 4.062 13.344 10.219 1 97.75 8 LYS B O 1
ATOM 1106 N N . GLU B 1 9 ? 6.172 13.516 9.688 1 97.25 9 GLU B N 1
ATOM 1107 C CA . GLU B 1 9 ? 6.359 14.75 10.438 1 97.25 9 GLU B CA 1
ATOM 1108 C C . GLU B 1 9 ? 5.539 15.891 9.836 1 97.25 9 GLU B C 1
ATOM 1110 O O . GLU B 1 9 ? 4.996 16.719 10.57 1 97.25 9 GLU B O 1
ATOM 1115 N N . SER B 1 10 ? 5.484 15.938 8.539 1 98 10 SER B N 1
ATOM 1116 C CA . SER B 1 10 ? 4.672 16.938 7.867 1 98 10 SER B CA 1
ATOM 1117 C C . SER B 1 10 ? 3.209 16.844 8.289 1 98 10 SER B C 1
ATOM 1119 O O . SER B 1 10 ? 2.574 17.859 8.586 1 98 10 SER B O 1
ATOM 1121 N N . LEU B 1 11 ? 2.713 15.695 8.359 1 97.25 11 LEU B N 1
ATOM 1122 C CA . LEU B 1 11 ? 1.317 15.484 8.727 1 97.25 11 LEU B CA 1
ATOM 1123 C C . LEU B 1 11 ? 1.094 15.812 10.203 1 97.25 11 LEU B C 1
ATOM 1125 O O . LEU B 1 11 ? 0.064 16.375 10.57 1 97.25 11 LEU B O 1
ATOM 1129 N N . ARG B 1 12 ? 2.033 15.398 10.953 1 95.44 12 ARG B N 1
ATOM 1130 C CA . ARG B 1 12 ? 1.946 15.719 12.375 1 95.44 12 ARG B CA 1
ATOM 1131 C C . ARG B 1 12 ? 1.865 17.219 12.594 1 95.44 12 ARG B C 1
ATOM 1133 O O . ARG B 1 12 ? 1.057 17.703 13.398 1 95.44 12 ARG B O 1
ATOM 1140 N N . GLU B 1 13 ? 2.705 17.922 11.945 1 95 13 GLU B N 1
ATOM 1141 C CA . GLU B 1 13 ? 2.713 19.375 12.07 1 95 13 GLU B CA 1
ATOM 1142 C C . GLU B 1 13 ? 1.381 19.969 11.625 1 95 13 GLU B C 1
ATOM 1144 O O . GLU B 1 13 ? 0.874 20.906 12.258 1 95 13 GLU B O 1
ATOM 1149 N N . LEU B 1 14 ? 0.861 19.484 10.555 1 94.69 14 LEU B N 1
ATOM 1150 C CA . LEU B 1 14 ? -0.458 19.922 10.117 1 94.69 14 LEU B CA 1
ATOM 1151 C C . LEU B 1 14 ? -1.506 19.656 11.195 1 94.69 14 LEU B C 1
ATOM 1153 O O . LEU B 1 14 ? -2.344 20.516 11.477 1 94.69 14 LEU B O 1
ATOM 1157 N N . GLY B 1 15 ? -1.46 18.453 11.688 1 92.12 15 GLY B N 1
ATOM 1158 C CA . GLY B 1 15 ? -2.361 18.125 12.781 1 92.12 15 GLY B CA 1
ATOM 1159 C C . GLY B 1 15 ? -2.283 19.125 13.93 1 92.12 15 GLY B C 1
ATOM 1160 O O . GLY B 1 15 ? -3.312 19.547 14.453 1 92.12 15 GLY B O 1
ATOM 1161 N N . ILE B 1 16 ? -1.13 19.453 14.289 1 90.06 16 ILE B N 1
ATOM 1162 C CA . ILE B 1 16 ? -0.924 20.406 15.367 1 90.06 16 ILE B CA 1
ATOM 1163 C C . ILE B 1 16 ? -1.55 21.75 15 1 90.06 16 ILE B C 1
ATOM 1165 O O . ILE B 1 16 ? -2.242 22.359 15.812 1 90.06 16 ILE B O 1
ATOM 1169 N N . LYS B 1 17 ? -1.323 22.172 13.82 1 88.94 17 LYS B N 1
ATOM 1170 C CA . LYS B 1 17 ? -1.927 23.422 13.359 1 88.94 17 LYS B CA 1
ATOM 1171 C C . LYS B 1 17 ? -3.449 23.359 13.453 1 88.94 17 LYS B C 1
ATOM 1173 O O . LYS B 1 17 ? -4.102 24.391 13.648 1 88.94 17 LYS B O 1
ATOM 1178 N N . GLN B 1 18 ? -3.945 22.25 13.305 1 88.69 18 GLN B N 1
ATOM 1179 C CA . GLN B 1 18 ? -5.395 22.078 13.297 1 88.69 18 GLN B CA 1
ATOM 1180 C C . GLN B 1 18 ? -5.914 21.75 14.695 1 88.69 18 GLN B C 1
ATOM 1182 O O . GLN B 1 18 ? -7.113 21.562 14.891 1 88.69 18 GLN B O 1
ATOM 1187 N N . GLY B 1 19 ? -5.051 21.594 15.609 1 85.19 19 GLY B N 1
ATOM 1188 C CA . GLY B 1 19 ? -5.426 21.391 17 1 85.19 19 GLY B CA 1
ATOM 1189 C C . GLY B 1 19 ? -5.465 19.922 17.391 1 85.19 19 GLY B C 1
ATOM 1190 O O . GLY B 1 19 ? -6.09 19.562 18.391 1 85.19 19 GLY B O 1
ATOM 1191 N N . PHE B 1 20 ? -4.797 19.094 16.516 1 84.81 20 PHE B N 1
ATOM 1192 C CA . PHE B 1 20 ? -4.781 17.656 16.797 1 84.81 20 PHE B CA 1
ATOM 1193 C C . PHE B 1 20 ? -3.42 17.234 17.328 1 84.81 20 PHE B C 1
ATOM 1195 O O . PHE B 1 20 ? -2.398 17.844 17 1 84.81 20 PHE B O 1
ATOM 1202 N N . ASP B 1 21 ? -3.508 16.203 18.203 1 84.31 21 ASP 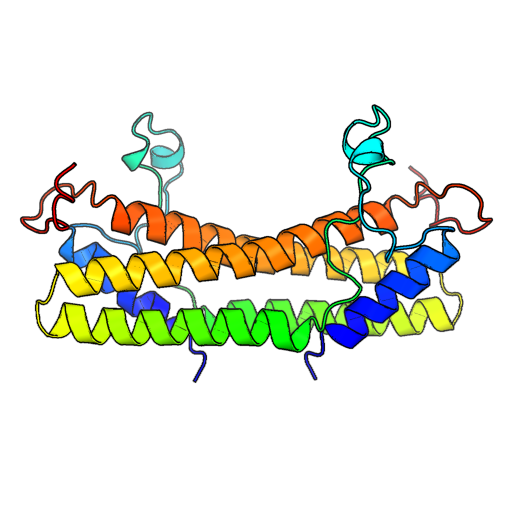B N 1
ATOM 1203 C CA . ASP B 1 21 ? -2.312 15.453 18.562 1 84.31 21 ASP B CA 1
ATOM 1204 C C . ASP B 1 21 ? -2.316 14.07 17.922 1 84.31 21 ASP B C 1
ATOM 1206 O O . ASP B 1 21 ? -3.041 13.172 18.359 1 84.31 21 ASP B O 1
ATOM 1210 N N . LEU B 1 22 ? -1.451 13.875 17.016 1 85.62 22 LEU B N 1
ATOM 1211 C CA . LEU B 1 22 ? -1.479 12.648 16.219 1 85.62 22 LEU B CA 1
ATOM 1212 C C . LEU B 1 22 ? -0.757 11.523 16.953 1 85.62 22 LEU B C 1
ATOM 1214 O O . LEU B 1 22 ? -0.851 10.359 16.547 1 85.62 22 LEU B O 1
ATOM 1218 N N . TYR B 1 23 ? -0.101 11.812 18.047 1 80.88 23 TYR B N 1
ATOM 1219 C CA . TYR B 1 23 ? 0.528 10.766 18.844 1 80.88 23 TYR B CA 1
ATOM 1220 C C . TYR B 1 23 ? -0.48 10.125 19.781 1 80.88 23 TYR B C 1
ATOM 1222 O O . TYR B 1 23 ? -0.215 9.062 20.359 1 80.88 23 TYR B O 1
ATOM 1230 N N . GLU B 1 24 ? -1.516 10.867 19.969 1 66.69 24 GLU B N 1
ATOM 1231 C CA . GLU B 1 24 ? -2.518 10.336 20.891 1 66.69 24 GLU B CA 1
ATOM 1232 C C . GLU B 1 24 ? -3.189 9.094 20.312 1 66.69 24 GLU B C 1
ATOM 1234 O O . GLU B 1 24 ? -3.74 9.141 19.203 1 66.69 24 GLU B O 1
ATOM 1239 N N . LYS B 1 25 ? -2.629 7.953 20.875 1 54.88 25 LYS B N 1
ATOM 1240 C CA . LYS B 1 25 ? -3.225 6.684 20.469 1 54.88 25 LYS B CA 1
ATOM 1241 C C . LYS B 1 25 ? -4.684 6.598 20.906 1 54.88 25 LYS B C 1
ATOM 1243 O O . LYS B 1 25 ? -5.078 7.211 21.906 1 54.88 25 LYS B O 1
ATOM 1248 N N . ALA B 1 26 ? -5.449 6.012 19.969 1 48.5 26 ALA B N 1
ATOM 1249 C CA . ALA B 1 26 ? -6.859 5.781 20.281 1 48.5 26 ALA B CA 1
ATOM 1250 C C . ALA B 1 26 ? -7.012 5.109 21.641 1 48.5 26 ALA B C 1
ATOM 1252 O O . ALA B 1 26 ? -6.27 4.184 21.969 1 48.5 26 ALA B O 1
ATOM 1253 N N . THR B 1 27 ? -7.32 5.809 22.547 1 47 27 THR B N 1
ATOM 1254 C CA . THR B 1 27 ? -7.754 5.125 23.75 1 47 27 THR B CA 1
ATOM 1255 C C . THR B 1 27 ? -9.039 4.344 23.5 1 47 27 THR B C 1
ATOM 1257 O O . THR B 1 27 ? -9.828 4.695 22.625 1 47 27 THR B O 1
ATOM 1260 N N . THR B 1 28 ? -9.062 3.152 24.031 1 45.91 28 THR B N 1
ATOM 1261 C CA . THR B 1 28 ? -10.25 2.305 23.984 1 45.91 28 THR B CA 1
ATOM 1262 C C . THR B 1 28 ? -11.523 3.146 24.109 1 45.91 28 THR B C 1
ATOM 1264 O O . THR B 1 28 ? -12.539 2.844 23.484 1 45.91 28 THR B O 1
ATOM 1267 N N . GLU B 1 29 ? -11.477 4 24.891 1 47.81 29 GLU B N 1
ATOM 1268 C CA . GLU B 1 29 ? -12.633 4.848 25.188 1 47.81 29 GLU B CA 1
ATOM 1269 C C . GLU B 1 29 ? -13.062 5.637 23.953 1 47.81 29 GLU B C 1
ATOM 1271 O O . GLU B 1 29 ? -14.258 5.852 23.734 1 47.81 29 GLU B O 1
ATOM 1276 N N . LYS B 1 30 ? -12.172 6.141 23.328 1 51.78 30 LYS B N 1
ATOM 1277 C CA . LYS B 1 30 ? -12.516 6.988 22.188 1 51.78 30 LYS B CA 1
ATOM 1278 C C . LYS B 1 30 ? -12.898 6.148 20.969 1 51.78 30 LYS B C 1
ATOM 1280 O O . LYS B 1 30 ? -13.5 6.652 20.031 1 51.78 30 LYS B O 1
ATOM 1285 N N . LEU B 1 31 ? -12.453 4.914 20.984 1 51.22 31 LEU B N 1
ATOM 1286 C CA . LEU B 1 31 ? -12.852 3.928 19.984 1 51.22 31 LEU B CA 1
ATOM 1287 C C . LEU B 1 31 ? -14.352 3.688 20.031 1 51.22 31 LEU B C 1
ATOM 1289 O O . LEU B 1 31 ? -14.961 3.354 19 1 51.22 31 LEU B O 1
ATOM 1293 N N . ASN B 1 32 ? -14.867 3.826 21.141 1 48.72 32 ASN B N 1
ATOM 1294 C CA . ASN B 1 32 ? -16.297 3.656 21.344 1 48.72 32 ASN B CA 1
ATOM 1295 C C . ASN B 1 32 ? -17.047 4.973 21.188 1 48.72 32 ASN B C 1
ATOM 1297 O O . ASN B 1 32 ? -18.234 5.066 21.5 1 48.72 32 ASN B O 1
ATOM 1301 N N . SER B 1 33 ? -16.25 6.031 20.953 1 51.56 33 SER B N 1
ATOM 1302 C CA . SER B 1 33 ? -16.969 7.297 20.859 1 51.56 33 SER B CA 1
ATOM 1303 C C . SER B 1 33 ? -17.812 7.367 19.594 1 51.56 33 SER B C 1
ATOM 1305 O O . SER B 1 33 ? -17.453 6.785 18.562 1 51.56 33 SER B O 1
ATOM 1307 N N . GLU B 1 34 ? -19.047 7.719 19.75 1 51.56 34 GLU B N 1
ATOM 1308 C CA . GLU B 1 34 ? -20.047 7.922 18.703 1 51.56 34 GLU B CA 1
ATOM 1309 C C . GLU B 1 34 ? -19.578 8.969 17.688 1 51.56 34 GLU B C 1
ATOM 1311 O O . GLU B 1 34 ? -20.203 9.141 16.641 1 51.56 34 GLU B O 1
ATOM 1316 N N . ASP B 1 35 ? -18.578 9.844 18.172 1 50.53 35 ASP B N 1
ATOM 1317 C CA . ASP B 1 35 ? -18.125 10.898 17.281 1 50.53 35 ASP B CA 1
ATOM 1318 C C . ASP B 1 35 ? -17.062 10.367 16.312 1 50.53 35 ASP B C 1
ATOM 1320 O O . ASP B 1 35 ? -15.977 9.969 16.719 1 50.53 35 ASP B O 1
ATOM 1324 N N . PRO B 1 36 ? -17.469 10.148 15.188 1 50.06 36 PRO B N 1
ATOM 1325 C CA . PRO B 1 36 ? -16.562 9.625 14.164 1 50.06 36 PRO B CA 1
ATOM 1326 C C . PRO B 1 36 ? -15.227 10.367 14.125 1 50.06 36 PRO B C 1
ATOM 1328 O O . PRO B 1 36 ? -14.242 9.852 13.586 1 50.06 36 PRO B O 1
ATOM 1331 N N . LEU B 1 37 ? -15.328 11.641 14.602 1 50.53 37 LEU B N 1
ATOM 1332 C CA . LEU B 1 37 ? -14.094 12.414 14.68 1 50.53 37 LEU B CA 1
ATOM 1333 C C . LEU B 1 37 ? -13.188 11.883 15.773 1 50.53 37 LEU B C 1
ATOM 1335 O O . LEU B 1 37 ? -12 12.227 15.82 1 50.53 37 LEU B O 1
ATOM 1339 N N . ASP B 1 38 ? -13.859 11.242 16.688 1 53.12 38 ASP B N 1
ATOM 1340 C CA . ASP B 1 38 ? -13.078 10.641 17.766 1 53.12 38 ASP B CA 1
ATOM 1341 C C . ASP B 1 38 ? -12.25 9.469 17.25 1 53.12 38 ASP B C 1
ATOM 1343 O O . ASP B 1 38 ? -11.594 8.773 18.031 1 53.12 38 ASP B O 1
ATOM 1347 N N . LEU B 1 39 ? -12.523 9.406 16.078 1 58.34 39 LEU B N 1
ATOM 1348 C CA . LEU B 1 39 ? -11.781 8.266 15.547 1 58.34 39 LEU B CA 1
ATOM 1349 C C . LEU B 1 39 ? -10.281 8.547 15.531 1 58.34 39 LEU B C 1
ATOM 1351 O O . LEU B 1 39 ? -9.859 9.648 15.172 1 58.34 39 LEU B O 1
ATOM 1355 N N . GLN B 1 40 ? -9.531 7.73 16.219 1 73.75 40 GLN B N 1
ATOM 1356 C CA . GLN B 1 40 ? -8.086 7.695 16.422 1 73.75 40 GLN B CA 1
ATOM 1357 C C . GLN B 1 40 ? -7.352 7.668 15.078 1 73.75 40 GLN B C 1
ATOM 1359 O O . GLN B 1 40 ? -7.906 7.227 14.07 1 73.75 40 GLN B O 1
ATOM 1364 N N . TRP B 1 41 ? -6.398 8.508 15.062 1 88.31 41 TRP B N 1
ATOM 1365 C CA . TRP B 1 41 ? -5.453 8.406 13.953 1 88.31 41 TRP B CA 1
ATOM 1366 C C . TRP B 1 41 ? -5.016 6.957 13.75 1 88.31 41 TRP B C 1
ATOM 1368 O O . TRP B 1 41 ? -4.785 6.23 14.711 1 88.31 41 TRP B O 1
ATOM 1378 N N . LEU B 1 42 ? -5.066 6.578 12.57 1 92.88 42 LEU B N 1
ATOM 1379 C CA . LEU B 1 42 ? -4.855 5.172 12.266 1 92.88 42 LEU B CA 1
ATOM 1380 C C . LEU B 1 42 ? -3.369 4.852 12.156 1 92.88 42 LEU B C 1
ATOM 1382 O O . LEU B 1 42 ? -2.93 3.775 12.57 1 92.88 42 LEU B O 1
ATOM 1386 N N . SER B 1 43 ? -2.65 5.73 11.625 1 95.12 43 SER B N 1
ATOM 1387 C CA . SER B 1 43 ? -1.212 5.512 11.508 1 95.12 43 SER B CA 1
ATOM 1388 C C . SER B 1 43 ? -0.52 5.66 12.859 1 95.12 43 SER B C 1
ATOM 1390 O O . SER B 1 43 ? -0.976 6.418 13.719 1 95.12 43 SER B O 1
ATOM 1392 N N . ASN B 1 44 ? 0.536 4.871 13.016 1 93.25 44 ASN B N 1
ATOM 1393 C CA . ASN B 1 44 ? 1.368 5.023 14.203 1 93.25 44 ASN B CA 1
ATOM 1394 C C . ASN B 1 44 ? 2.42 6.113 14.016 1 93.25 44 ASN B C 1
ATOM 1396 O O . ASN B 1 44 ? 3.488 5.863 13.461 1 93.25 44 ASN B O 1
ATOM 1400 N N . TYR B 1 45 ? 2.146 7.223 14.602 1 94.81 45 TYR B N 1
ATOM 1401 C CA . TYR B 1 45 ? 3.002 8.383 14.367 1 94.81 45 TYR B CA 1
ATOM 1402 C C . TYR B 1 45 ? 4.223 8.359 15.273 1 94.81 45 TYR B C 1
ATOM 1404 O O . TYR B 1 45 ? 5.133 9.172 15.125 1 94.81 45 TYR B O 1
ATOM 1412 N N . SER B 1 46 ? 4.305 7.461 16.141 1 93.75 46 SER B N 1
ATOM 1413 C CA . SER B 1 46 ? 5.473 7.328 17.016 1 93.75 46 SER B CA 1
ATOM 1414 C C . SER B 1 46 ? 6.5 6.375 16.406 1 93.75 46 SER B C 1
ATOM 1416 O O . SER B 1 46 ? 7.648 6.332 16.859 1 93.75 46 SER B O 1
ATOM 1418 N N . SER B 1 47 ? 6.145 5.676 15.422 1 95.44 47 SER B N 1
ATOM 1419 C CA . SER B 1 47 ? 7.012 4.645 14.859 1 95.44 47 SER B CA 1
ATOM 1420 C C . SER B 1 47 ? 7.91 5.207 13.766 1 95.44 47 SER B C 1
ATOM 1422 O O . SER B 1 47 ? 7.73 6.348 13.336 1 95.44 47 SER B O 1
ATOM 1424 N N . ASP B 1 48 ? 8.961 4.453 13.391 1 97.62 48 ASP B N 1
ATOM 1425 C CA . ASP B 1 48 ? 9.773 4.727 12.211 1 97.62 48 ASP B CA 1
ATOM 1426 C C . ASP B 1 48 ? 9.109 4.164 10.953 1 97.62 48 ASP B C 1
ATOM 1428 O O . ASP B 1 48 ? 9.211 2.969 10.672 1 97.62 48 ASP B O 1
ATOM 1432 N N . TRP B 1 49 ? 8.508 5.02 10.203 1 97.69 49 TRP B N 1
ATOM 1433 C CA . TRP B 1 49 ? 7.707 4.59 9.055 1 97.69 49 TRP B CA 1
ATOM 1434 C C . TRP B 1 49 ? 8.594 3.959 7.984 1 97.69 49 TRP B C 1
ATOM 1436 O O . TRP B 1 49 ? 8.172 3.018 7.305 1 97.69 49 TRP B O 1
ATOM 1446 N N . ASN B 1 50 ? 9.828 4.508 7.77 1 98.12 50 ASN B N 1
ATOM 1447 C CA . ASN B 1 50 ? 10.75 3.9 6.812 1 98.12 50 ASN B CA 1
ATOM 1448 C C . ASN B 1 50 ? 11.078 2.463 7.191 1 98.12 50 ASN B C 1
ATOM 1450 O O . ASN B 1 50 ? 11.008 1.562 6.355 1 98.12 50 ASN B O 1
ATOM 1454 N N . ASP B 1 51 ? 11.406 2.285 8.414 1 97.62 51 ASP B N 1
ATOM 1455 C CA . ASP B 1 51 ? 11.797 0.959 8.891 1 97.62 51 ASP B CA 1
ATOM 1456 C C . ASP B 1 51 ? 10.625 -0.021 8.789 1 97.62 51 ASP B C 1
ATOM 1458 O O . ASP B 1 51 ? 10.805 -1.167 8.375 1 97.62 51 ASP B O 1
ATOM 1462 N N . GLU B 1 52 ? 9.484 0.401 9.227 1 96.94 52 GLU B N 1
ATOM 1463 C CA . GLU B 1 52 ? 8.289 -0.444 9.188 1 96.94 52 GLU B CA 1
ATOM 1464 C C . GLU B 1 52 ? 7.996 -0.914 7.762 1 96.94 52 GLU B C 1
ATOM 1466 O O . GLU B 1 52 ? 7.801 -2.107 7.527 1 96.94 52 GLU B O 1
ATOM 1471 N N . LEU B 1 53 ? 7.98 -0.009 6.836 1 97.5 53 LEU B N 1
ATOM 1472 C CA . LEU B 1 53 ? 7.668 -0.345 5.449 1 97.5 53 LEU B CA 1
ATOM 1473 C C . LEU B 1 53 ? 8.758 -1.216 4.84 1 97.5 53 LEU B C 1
ATOM 1475 O O . LEU B 1 53 ? 8.469 -2.193 4.148 1 97.5 53 LEU B O 1
ATOM 1479 N N . GLU B 1 54 ? 9.969 -0.836 5.086 1 97.31 54 GLU B N 1
ATOM 1480 C CA . GLU B 1 54 ? 11.094 -1.601 4.547 1 97.31 54 GLU B CA 1
ATOM 1481 C C . GLU B 1 54 ? 11.078 -3.037 5.059 1 97.31 54 GLU B C 1
ATOM 1483 O O . GLU B 1 54 ? 11.32 -3.977 4.293 1 97.31 54 GLU B O 1
ATOM 1488 N N . GLU B 1 55 ? 10.844 -3.201 6.305 1 97.81 55 GLU B N 1
ATOM 1489 C CA . GLU B 1 55 ? 10.797 -4.543 6.879 1 97.81 55 GLU B CA 1
ATOM 1490 C C . GLU B 1 55 ? 9.703 -5.383 6.223 1 97.81 55 GLU B C 1
ATOM 1492 O O . GLU B 1 55 ? 9.922 -6.555 5.906 1 97.81 55 GLU B O 1
ATOM 1497 N N . ASP B 1 56 ? 8.57 -4.797 6.059 1 97.94 56 ASP B N 1
ATOM 1498 C CA . ASP B 1 56 ? 7.469 -5.527 5.434 1 97.94 56 ASP B CA 1
ATOM 1499 C C . ASP B 1 56 ? 7.797 -5.875 3.982 1 97.94 56 ASP B C 1
ATOM 1501 O O . ASP B 1 56 ? 7.535 -6.988 3.531 1 97.94 56 ASP B O 1
ATOM 1505 N N . PHE B 1 57 ? 8.414 -4.918 3.277 1 98.44 57 PHE B N 1
ATOM 1506 C CA . PHE B 1 57 ? 8.836 -5.203 1.909 1 98.44 57 PHE B CA 1
ATOM 1507 C C . PHE B 1 57 ? 9.859 -6.328 1.88 1 98.44 57 PHE B C 1
ATOM 1509 O O . PHE B 1 57 ? 9.75 -7.258 1.081 1 98.44 57 PHE B O 1
ATOM 1516 N N . ASP B 1 58 ? 10.844 -6.195 2.697 1 98.38 58 A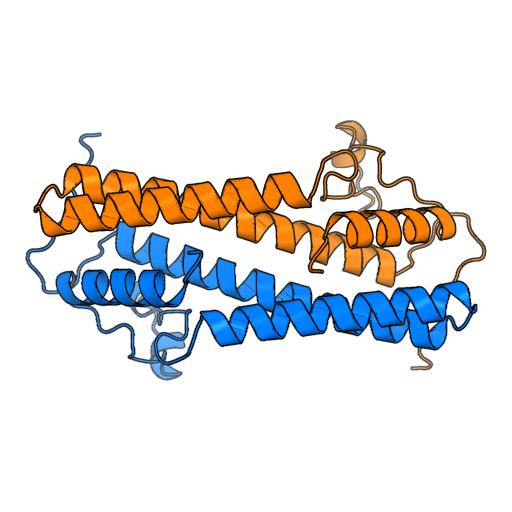SP B N 1
ATOM 1517 C CA . ASP B 1 58 ? 11.898 -7.207 2.723 1 98.38 58 ASP B CA 1
ATOM 1518 C C . ASP B 1 58 ? 11.328 -8.594 3.01 1 98.38 58 ASP B C 1
ATOM 1520 O O . ASP B 1 58 ? 11.695 -9.57 2.357 1 98.38 58 ASP B O 1
ATOM 1524 N N . SER B 1 59 ? 10.453 -8.672 3.977 1 98.62 59 SER B N 1
ATOM 1525 C CA . SER B 1 59 ? 9.844 -9.945 4.328 1 98.62 59 SER B CA 1
ATOM 1526 C C . SER B 1 59 ? 9 -10.492 3.178 1 98.62 59 SER B C 1
ATOM 1528 O O . SER B 1 59 ? 9.07 -11.68 2.865 1 98.62 59 SER B O 1
ATOM 1530 N N . PHE B 1 60 ? 8.258 -9.625 2.57 1 98.81 60 PHE B N 1
ATOM 1531 C CA . PHE B 1 60 ? 7.453 -10.031 1.42 1 98.81 60 PHE B CA 1
ATOM 1532 C C . PHE B 1 60 ? 8.336 -10.664 0.345 1 98.81 60 PHE B C 1
ATOM 1534 O O . PHE B 1 60 ? 8.07 -11.773 -0.109 1 98.81 60 PHE B O 1
ATOM 1541 N N . PHE B 1 61 ? 9.398 -10.008 0.006 1 98.75 61 PHE B N 1
ATOM 1542 C CA . PHE B 1 61 ? 10.227 -10.469 -1.1 1 98.75 61 PHE B CA 1
ATOM 1543 C C . PHE B 1 61 ? 11 -11.727 -0.708 1 98.75 61 PHE B C 1
ATOM 1545 O O . PHE B 1 61 ? 11.242 -12.594 -1.544 1 98.75 61 PHE B O 1
ATOM 1552 N N . GLN B 1 62 ? 11.391 -11.766 0.504 1 98.69 62 GLN B N 1
ATOM 1553 C CA . GLN B 1 62 ? 12.047 -12.984 0.968 1 98.69 62 GLN B CA 1
ATOM 1554 C C . GLN B 1 62 ? 11.125 -14.188 0.842 1 98.69 62 GLN B C 1
ATOM 1556 O O . GLN B 1 62 ? 11.531 -15.25 0.354 1 98.69 62 GLN B O 1
ATOM 1561 N N . HIS B 1 63 ? 9.883 -14.055 1.247 1 98.75 63 HIS B N 1
ATOM 1562 C CA . HIS B 1 63 ? 8.938 -15.156 1.176 1 98.75 63 HIS B CA 1
ATOM 1563 C C . HIS B 1 63 ? 8.578 -15.484 -0.271 1 98.75 63 HIS B C 1
ATOM 1565 O O . HIS B 1 63 ? 8.344 -16.641 -0.609 1 98.75 63 HIS B O 1
ATOM 1571 N N . MET B 1 64 ? 8.617 -14.477 -1.124 1 98.75 64 MET B N 1
ATOM 1572 C CA . MET B 1 64 ? 8.406 -14.766 -2.539 1 98.75 64 MET B CA 1
ATOM 1573 C C . MET B 1 64 ? 9.562 -15.57 -3.111 1 98.75 64 MET B C 1
ATOM 1575 O O . MET B 1 64 ? 9.367 -16.453 -3.949 1 98.75 64 MET B O 1
ATOM 1579 N N . LYS B 1 65 ? 10.711 -15.195 -2.717 1 98.5 65 LYS B N 1
ATOM 1580 C CA . LYS B 1 65 ? 11.875 -15.969 -3.133 1 98.5 65 LYS B CA 1
ATOM 1581 C C . LYS B 1 65 ? 11.766 -17.422 -2.66 1 98.5 65 LYS B C 1
ATOM 1583 O O . LYS B 1 65 ? 12.062 -18.344 -3.416 1 98.5 65 LYS B O 1
ATOM 1588 N N . GLU B 1 66 ? 11.414 -17.609 -1.451 1 98.69 66 GLU B N 1
ATOM 1589 C CA . GLU B 1 66 ? 11.219 -18.953 -0.896 1 98.69 66 GLU B CA 1
ATOM 1590 C C . GLU B 1 66 ? 10.117 -19.703 -1.636 1 98.69 66 GLU B C 1
ATOM 1592 O O . GLU B 1 66 ? 10.234 -20.891 -1.885 1 98.69 66 GLU B O 1
ATOM 1597 N N . TYR B 1 67 ? 9.031 -19.016 -1.896 1 98.62 67 TYR B N 1
ATOM 1598 C CA . TYR B 1 67 ? 7.961 -19.609 -2.699 1 98.62 67 TYR B CA 1
ATOM 1599 C C . TYR B 1 67 ? 8.5 -20.141 -4.023 1 98.62 67 TYR B C 1
ATOM 1601 O O . TYR B 1 67 ? 8.25 -21.281 -4.391 1 98.62 67 TYR B O 1
ATOM 1609 N N . GLN B 1 68 ? 9.25 -19.281 -4.699 1 98.06 68 GLN B N 1
ATOM 1610 C CA . GLN B 1 68 ? 9.773 -19.656 -6.008 1 98.06 68 GLN B CA 1
ATOM 1611 C C . GLN B 1 68 ? 10.68 -20.875 -5.914 1 98.06 68 GLN B C 1
ATOM 1613 O O . GLN B 1 68 ? 10.586 -21.797 -6.734 1 98.06 68 GLN B O 1
ATOM 1618 N N . TYR B 1 69 ? 11.5 -20.828 -5 1 98.25 69 TYR B N 1
ATOM 1619 C CA . TYR B 1 69 ? 12.398 -21.969 -4.789 1 98.25 69 TYR B CA 1
ATOM 1620 C C . TYR B 1 69 ? 11.609 -23.25 -4.555 1 98.25 69 TYR B C 1
ATOM 1622 O O . TYR B 1 69 ? 11.891 -24.281 -5.176 1 98.25 69 TYR B O 1
ATOM 1630 N N . ALA B 1 70 ? 10.641 -23.234 -3.666 1 98.12 70 ALA B N 1
ATOM 1631 C CA . ALA B 1 70 ? 9.852 -24.406 -3.297 1 98.12 70 ALA B CA 1
ATOM 1632 C C . ALA B 1 70 ? 9.055 -24.922 -4.488 1 98.12 70 ALA B C 1
ATOM 1634 O O . ALA B 1 70 ? 9.008 -26.125 -4.734 1 98.12 70 ALA B O 1
ATOM 1635 N N . ILE B 1 71 ? 8.398 -24.047 -5.211 1 96 71 ILE B N 1
ATOM 1636 C CA . ILE B 1 71 ? 7.547 -24.469 -6.316 1 96 71 ILE B CA 1
ATOM 1637 C C . ILE B 1 71 ? 8.398 -25.078 -7.43 1 96 71 ILE B C 1
ATOM 1639 O O . ILE B 1 71 ? 7.996 -26.047 -8.07 1 96 71 ILE B O 1
ATOM 1643 N N . ASP B 1 72 ? 9.578 -24.516 -7.676 1 95.75 72 ASP B N 1
ATOM 1644 C CA . ASP B 1 72 ? 10.508 -25.047 -8.672 1 95.75 72 ASP B CA 1
ATOM 1645 C C . ASP B 1 72 ? 10.984 -26.438 -8.297 1 95.75 72 ASP B C 1
ATOM 1647 O O . ASP B 1 72 ? 11.328 -27.25 -9.172 1 95.75 72 ASP B O 1
ATOM 1651 N N . ASN B 1 73 ? 10.969 -26.734 -7.051 1 97.19 73 ASN B N 1
ATOM 1652 C CA . ASN B 1 73 ? 11.43 -28.031 -6.578 1 97.19 73 ASN B CA 1
ATOM 1653 C C . ASN B 1 73 ? 10.258 -28.953 -6.223 1 97.19 73 ASN B C 1
ATOM 1655 O O . ASN B 1 73 ? 10.43 -29.953 -5.523 1 97.19 73 ASN B O 1
ATOM 1659 N N . GLU B 1 74 ? 9.117 -28.594 -6.496 1 93.56 74 GLU B N 1
ATOM 1660 C CA . GLU B 1 74 ? 7.891 -29.359 -6.371 1 93.56 74 GLU B CA 1
ATOM 1661 C C . GLU B 1 74 ? 7.566 -29.656 -4.906 1 93.56 74 GLU B C 1
ATOM 1663 O O . GLU B 1 74 ? 6.984 -30.688 -4.586 1 93.56 74 GLU B O 1
ATOM 1668 N N . ASP B 1 75 ? 8.133 -28.844 -4.098 1 95.88 75 ASP B N 1
ATOM 1669 C CA . ASP B 1 75 ? 7.703 -28.844 -2.703 1 95.88 75 ASP B CA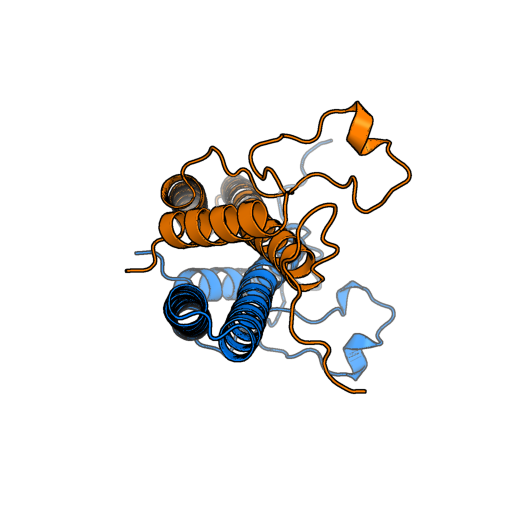 1
ATOM 1670 C C . ASP B 1 75 ? 6.457 -27.984 -2.512 1 95.88 75 ASP B C 1
ATOM 1672 O O . ASP B 1 75 ? 6.547 -26.859 -2.021 1 95.88 75 ASP B O 1
ATOM 1676 N N . ILE B 1 76 ? 5.312 -28.547 -2.764 1 93 76 ILE B N 1
ATOM 1677 C CA . ILE B 1 76 ? 4.051 -27.828 -2.881 1 93 76 ILE B CA 1
ATOM 1678 C C . ILE B 1 76 ? 3.629 -27.297 -1.512 1 93 76 ILE B C 1
ATOM 1680 O O . ILE B 1 76 ? 3.109 -26.188 -1.401 1 93 76 ILE B O 1
ATOM 1684 N N . LYS B 1 77 ? 3.863 -28.062 -0.556 1 94.5 77 LYS B N 1
ATOM 1685 C CA . LYS B 1 77 ? 3.492 -27.641 0.791 1 94.5 77 LYS B CA 1
ATOM 1686 C C . LYS B 1 77 ? 4.27 -26.406 1.209 1 94.5 77 LYS B C 1
ATOM 1688 O O . LYS B 1 77 ? 3.686 -25.422 1.69 1 94.5 77 LYS B O 1
ATOM 1693 N N . SER B 1 78 ? 5.586 -26.438 1.044 1 97.31 78 SER B N 1
ATOM 1694 C CA . SER B 1 78 ? 6.418 -25.297 1.38 1 97.31 78 SER B CA 1
ATOM 1695 C C . SER B 1 78 ? 6.082 -24.094 0.505 1 97.31 78 SER B C 1
ATOM 1697 O O . SER B 1 78 ? 6.117 -22.953 0.971 1 97.31 78 SER B O 1
ATOM 1699 N N . ALA B 1 79 ? 5.766 -24.344 -0.744 1 97.38 79 ALA B N 1
ATOM 1700 C CA . ALA B 1 79 ? 5.379 -23.25 -1.64 1 97.38 79 ALA B CA 1
ATOM 1701 C C . ALA B 1 79 ? 4.109 -22.562 -1.146 1 97.38 79 ALA B C 1
ATOM 1703 O O . ALA B 1 79 ? 4.039 -21.344 -1.104 1 97.38 79 ALA B O 1
ATOM 1704 N N . CYS B 1 80 ? 3.189 -23.344 -0.765 1 95.44 80 CYS B N 1
ATOM 1705 C CA . CYS B 1 80 ? 1.938 -22.797 -0.251 1 95.44 80 CYS B CA 1
ATOM 1706 C C . CYS B 1 80 ? 2.182 -21.953 0.994 1 95.44 80 CYS B C 1
ATOM 1708 O O . CYS B 1 80 ? 1.686 -20.828 1.095 1 95.44 80 CYS B O 1
ATOM 1710 N N . SER B 1 81 ? 2.936 -22.484 1.876 1 97.44 81 SER B N 1
ATOM 1711 C CA . SER B 1 81 ? 3.234 -21.781 3.117 1 97.44 81 SER B CA 1
ATOM 1712 C C . SER B 1 81 ? 3.947 -20.453 2.846 1 97.44 81 SER B C 1
ATOM 1714 O O . SER B 1 81 ? 3.59 -19.422 3.416 1 97.44 81 SER B O 1
ATOM 1716 N N . SER B 1 82 ? 4.922 -20.484 2.014 1 98.5 82 SER B N 1
ATOM 1717 C CA . SER B 1 82 ? 5.691 -19.281 1.708 1 98.5 82 SER B CA 1
ATOM 1718 C C . SER B 1 82 ? 4.828 -18.234 1.015 1 98.5 82 SER B C 1
ATOM 1720 O O . SER B 1 82 ? 4.945 -17.047 1.297 1 98.5 82 SER B O 1
ATOM 1722 N N . LEU B 1 83 ? 3.975 -18.656 0.098 1 98.31 83 LEU B N 1
ATOM 1723 C CA . LEU B 1 83 ? 3.082 -17.719 -0.573 1 98.31 83 LEU B CA 1
ATOM 1724 C C . LEU B 1 83 ? 2.1 -17.094 0.416 1 98.31 83 LEU B C 1
ATOM 1726 O O . LEU B 1 83 ? 1.795 -15.906 0.331 1 98.31 83 LEU B O 1
ATOM 1730 N N . CYS B 1 84 ? 1.648 -17.875 1.312 1 98.06 84 CYS B N 1
ATOM 1731 C CA . CYS B 1 84 ? 0.75 -17.375 2.35 1 98.06 84 CYS B CA 1
ATOM 1732 C C . CYS B 1 84 ? 1.431 -16.312 3.203 1 98.06 84 CYS B C 1
ATOM 1734 O O . CYS B 1 84 ? 0.836 -15.273 3.498 1 98.06 84 CYS B O 1
ATOM 1736 N N . GLU B 1 85 ? 2.697 -16.594 3.602 1 98.69 85 GLU B N 1
ATOM 1737 C CA . GLU B 1 85 ? 3.447 -15.609 4.375 1 98.69 85 GLU B CA 1
ATOM 1738 C C . GLU B 1 85 ? 3.639 -14.32 3.592 1 98.69 85 GLU B C 1
ATOM 1740 O O . GLU B 1 85 ? 3.486 -13.227 4.141 1 98.69 85 GLU B O 1
ATOM 1745 N N . ALA B 1 86 ? 4 -14.477 2.359 1 98.81 86 ALA B N 1
ATOM 1746 C CA . ALA B 1 86 ? 4.152 -13.297 1.514 1 98.81 86 ALA B CA 1
ATOM 1747 C C . ALA B 1 86 ? 2.865 -12.477 1.476 1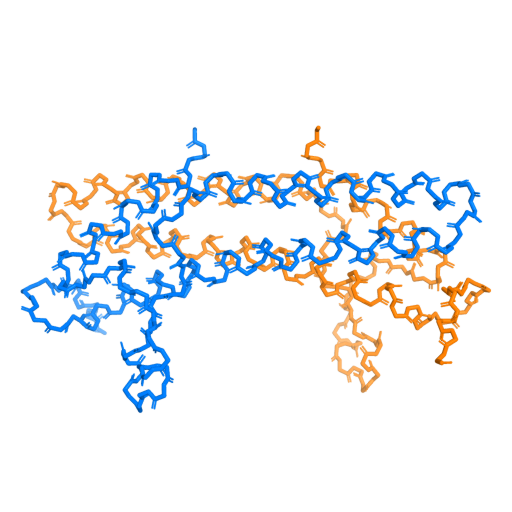 98.81 86 ALA B C 1
ATOM 1749 O O . ALA B 1 86 ? 2.896 -11.25 1.591 1 98.81 86 ALA B O 1
ATOM 1750 N N . MET B 1 87 ? 1.751 -13.164 1.329 1 98.69 87 MET B N 1
ATOM 1751 C CA . MET B 1 87 ? 0.441 -12.516 1.281 1 98.69 87 MET B CA 1
ATOM 1752 C C . MET B 1 87 ? 0.181 -11.719 2.555 1 98.69 87 MET B C 1
ATOM 1754 O O . MET B 1 87 ? -0.359 -10.609 2.5 1 98.69 87 MET B O 1
ATOM 1758 N N . LEU B 1 88 ? 0.575 -12.211 3.645 1 98.69 88 LEU B N 1
ATOM 1759 C CA . LEU B 1 88 ? 0.402 -11.5 4.906 1 98.69 88 LEU B CA 1
ATOM 1760 C C . LEU B 1 88 ? 1.155 -10.18 4.895 1 98.69 88 LEU B C 1
ATOM 1762 O O . LEU B 1 88 ? 0.633 -9.156 5.352 1 98.69 88 LEU B O 1
ATOM 1766 N N . TYR B 1 89 ? 2.322 -10.266 4.395 1 98.62 89 TYR B N 1
ATOM 1767 C CA . TYR B 1 89 ? 3.125 -9.047 4.398 1 98.62 89 TYR B CA 1
ATOM 1768 C C . TYR B 1 89 ? 2.594 -8.039 3.385 1 98.62 89 TYR B C 1
ATOM 1770 O O . TYR B 1 89 ? 2.674 -6.828 3.605 1 98.62 89 TYR B O 1
ATOM 1778 N N . VAL B 1 90 ? 2.031 -8.492 2.225 1 98.75 90 VAL B N 1
ATOM 1779 C CA . VAL B 1 90 ? 1.333 -7.57 1.334 1 98.75 90 VAL B CA 1
ATOM 1780 C C . VAL B 1 90 ? 0.196 -6.883 2.086 1 98.75 90 VAL B C 1
ATOM 1782 O O . VAL B 1 90 ? -0.065 -5.695 1.883 1 98.75 90 VAL B O 1
ATOM 1785 N N . GLY B 1 91 ? -0.456 -7.621 2.916 1 98.62 91 GLY B N 1
ATOM 1786 C CA . GLY B 1 91 ? -1.505 -7.043 3.742 1 98.62 91 GLY B CA 1
ATOM 1787 C C . GLY B 1 91 ? -1.008 -5.934 4.645 1 98.62 91 GLY B C 1
ATOM 1788 O O . GLY B 1 91 ? -1.665 -4.898 4.785 1 98.62 91 GLY B O 1
ATOM 1789 N N . ASN B 1 92 ? 0.096 -6.18 5.262 1 98.38 92 ASN B N 1
ATOM 1790 C CA . ASN B 1 92 ? 0.699 -5.145 6.094 1 98.38 92 ASN B CA 1
ATOM 1791 C C . ASN B 1 92 ? 1.001 -3.885 5.289 1 98.38 92 ASN B C 1
ATOM 1793 O O . ASN B 1 92 ? 0.713 -2.773 5.734 1 98.38 92 ASN B O 1
ATOM 1797 N N . ILE B 1 93 ? 1.61 -4.078 4.16 1 98.62 93 ILE B N 1
ATOM 1798 C CA . ILE B 1 93 ? 1.978 -2.959 3.303 1 98.62 93 ILE B CA 1
ATOM 1799 C C . ILE B 1 93 ? 0.722 -2.201 2.877 1 98.62 93 ILE B C 1
ATOM 1801 O O . ILE B 1 93 ? 0.672 -0.972 2.959 1 98.62 93 ILE B O 1
ATOM 1805 N N . LYS B 1 94 ? -0.247 -2.891 2.43 1 98.75 94 LYS B N 1
ATOM 1806 C CA . LYS B 1 94 ? -1.53 -2.291 2.072 1 98.75 94 LYS B CA 1
ATOM 1807 C C . LYS B 1 94 ? -2.092 -1.465 3.225 1 98.75 94 LYS B C 1
ATOM 1809 O O . LYS B 1 94 ? -2.545 -0.336 3.023 1 98.75 94 LYS B O 1
ATOM 1814 N N . ASN B 1 95 ? -2.074 -2.035 4.367 1 98.12 95 ASN B N 1
ATOM 1815 C CA . ASN B 1 95 ? -2.619 -1.355 5.539 1 98.12 95 ASN B CA 1
ATOM 1816 C C . ASN B 1 95 ? -1.86 -0.066 5.84 1 98.12 95 ASN B C 1
ATOM 1818 O O . ASN B 1 95 ? -2.457 0.927 6.258 1 98.12 95 ASN B O 1
ATOM 1822 N N . PHE B 1 96 ? -0.565 -0.135 5.738 1 98.19 96 PHE B N 1
ATOM 1823 C CA . PHE B 1 96 ? 0.224 1.076 5.93 1 98.19 96 PHE B CA 1
ATOM 1824 C C . PHE B 1 96 ? -0.324 2.219 5.082 1 98.19 96 PHE B C 1
ATOM 1826 O O . PHE B 1 96 ? -0.572 3.312 5.594 1 98.19 96 PHE B O 1
ATOM 1833 N N . PHE B 1 97 ? -0.559 1.99 3.867 1 98.62 97 PHE B N 1
ATOM 1834 C CA . PHE B 1 97 ? -0.99 3.053 2.967 1 98.62 97 PHE B CA 1
ATOM 1835 C C . PHE B 1 97 ? -2.471 3.361 3.162 1 98.62 97 PHE B C 1
ATOM 1837 O O . PHE B 1 97 ? -2.898 4.504 2.998 1 98.62 97 PHE B O 1
ATOM 1844 N N . GLU B 1 98 ? -3.229 2.385 3.521 1 98.12 98 GLU B N 1
ATOM 1845 C CA . GLU B 1 98 ? -4.629 2.621 3.855 1 98.12 98 GLU B CA 1
ATOM 1846 C C . GLU B 1 98 ? -4.762 3.584 5.031 1 98.12 98 GLU B C 1
ATOM 1848 O O . GLU B 1 98 ? -5.562 4.52 4.984 1 98.12 98 GLU B O 1
ATOM 1853 N N . PHE B 1 99 ? -4.012 3.324 6.004 1 96.25 99 PHE B N 1
ATOM 1854 C CA . PHE B 1 99 ? -4.043 4.172 7.191 1 96.25 99 PHE B CA 1
ATOM 1855 C C . PHE B 1 99 ? -3.545 5.574 6.867 1 96.25 99 PHE B C 1
ATOM 1857 O O . PHE B 1 99 ? -4.156 6.566 7.273 1 96.25 99 PHE B O 1
ATOM 1864 N N . LEU B 1 100 ? -2.496 5.648 6.172 1 97.88 100 LEU B N 1
ATOM 1865 C CA . LEU B 1 100 ? -1.967 6.941 5.75 1 97.88 100 LEU B CA 1
ATOM 1866 C C . LEU B 1 100 ? -3.014 7.73 4.973 1 97.88 100 LEU B C 1
ATOM 1868 O O . LEU B 1 100 ? -3.256 8.906 5.262 1 97.88 100 LEU B O 1
ATOM 1872 N N . LYS B 1 101 ? -3.602 7.102 4.035 1 98.38 101 LYS B N 1
ATOM 1873 C CA . LYS B 1 101 ? -4.621 7.766 3.232 1 98.38 101 LYS B CA 1
ATOM 1874 C C . LYS B 1 101 ? -5.77 8.266 4.105 1 98.38 101 LYS B C 1
ATOM 1876 O O . LYS B 1 101 ? -6.223 9.398 3.953 1 98.38 101 LYS B O 1
ATOM 1881 N N . SER B 1 102 ? -6.23 7.41 4.953 1 94.94 102 SER B N 1
ATOM 1882 C CA . SER B 1 102 ? -7.328 7.77 5.844 1 94.94 102 SER B CA 1
ATOM 1883 C C . SER B 1 102 ? -6.984 9 6.68 1 94.94 102 SER B C 1
ATOM 1885 O O . SER B 1 102 ? -7.809 9.898 6.832 1 94.94 102 SER B O 1
ATOM 1887 N N . ASP B 1 103 ? -5.836 8.969 7.238 1 94 103 ASP B N 1
ATOM 1888 C CA . ASP B 1 103 ? -5.41 10.102 8.055 1 94 103 ASP B CA 1
ATOM 1889 C C . ASP B 1 103 ? -5.297 11.375 7.211 1 94 103 ASP B C 1
ATOM 1891 O O . ASP B 1 103 ? -5.664 12.461 7.664 1 94 103 ASP B O 1
ATOM 1895 N N . MET B 1 104 ? -4.785 11.266 6.008 1 96.62 104 MET B N 1
ATOM 1896 C CA . MET B 1 104 ? -4.691 12.414 5.117 1 96.62 104 MET B CA 1
ATOM 1897 C C . MET B 1 104 ? -6.074 12.977 4.801 1 96.62 104 MET B C 1
ATOM 1899 O O . MET B 1 104 ? -6.262 14.195 4.77 1 96.62 104 MET B O 1
ATOM 1903 N N . ILE B 1 105 ? -7.02 12.117 4.578 1 94.69 105 ILE B N 1
ATOM 1904 C CA . ILE B 1 105 ? -8.391 12.547 4.305 1 94.69 105 ILE B CA 1
ATOM 1905 C C . ILE B 1 105 ? -8.938 13.328 5.492 1 94.69 105 ILE B C 1
ATOM 1907 O O . ILE B 1 105 ? -9.555 14.383 5.316 1 94.69 105 ILE B O 1
ATOM 1911 N N . ARG B 1 106 ? -8.672 12.828 6.605 1 91.31 106 ARG B N 1
ATOM 1912 C CA . ARG B 1 106 ? -9.133 13.508 7.812 1 91.31 106 ARG B CA 1
ATOM 1913 C C . ARG B 1 106 ? -8.492 14.891 7.945 1 91.31 106 ARG B C 1
ATOM 1915 O O . ARG B 1 106 ? -9.164 15.859 8.281 1 91.31 106 ARG B O 1
ATOM 1922 N N . LEU B 1 107 ? -7.234 14.953 7.742 1 92.81 107 LEU B N 1
ATOM 1923 C CA . LEU B 1 107 ? -6.527 16.219 7.824 1 92.81 107 LEU B CA 1
ATOM 1924 C C . LEU B 1 107 ? -7.039 17.203 6.773 1 92.81 107 LEU B C 1
ATOM 1926 O O . LEU B 1 107 ? -7.117 18.406 7.027 1 92.81 107 LEU B O 1
ATOM 1930 N N . LEU B 1 108 ? -7.434 16.688 5.652 1 93.25 108 LEU B N 1
ATOM 1931 C CA . LEU B 1 108 ? -7.934 17.516 4.562 1 93.25 108 LEU B CA 1
ATOM 1932 C C . LEU B 1 108 ? -9.352 18 4.852 1 93.25 108 LEU B C 1
ATOM 1934 O O . LEU B 1 108 ? -9.75 19.078 4.398 1 93.25 108 LEU B O 1
ATOM 1938 N N . ARG B 1 109 ? -10.102 17.219 5.539 1 87.31 109 ARG B N 1
ATOM 1939 C CA . ARG B 1 109 ? -11.453 17.609 5.914 1 87.31 109 ARG B CA 1
ATOM 1940 C C . ARG B 1 109 ? -11.422 18.766 6.914 1 87.31 109 ARG B C 1
ATOM 1942 O O . ARG B 1 109 ? -12.352 19.578 6.969 1 87.31 109 ARG B O 1
ATOM 1949 N N . GLY B 1 110 ? -10.32 18.938 7.594 1 72.75 110 GLY B N 1
ATOM 1950 C CA . GLY B 1 110 ? -10.117 20.109 8.453 1 72.75 110 GLY B CA 1
ATOM 1951 C C . GLY B 1 110 ? -11.062 20.141 9.633 1 72.75 110 GLY B C 1
ATOM 1952 O O . GLY B 1 110 ? -11.398 21.219 10.133 1 72.75 110 GLY B O 1
ATOM 1953 N N . GLU B 1 111 ? -11.828 19.109 9.781 1 62.22 111 GLU B N 1
ATOM 1954 C CA . GLU B 1 111 ? -12.766 19.156 10.898 1 62.22 111 GLU B CA 1
ATOM 1955 C C . GLU B 1 111 ? -12.062 19.562 12.188 1 62.22 111 GLU B C 1
ATOM 1957 O O . GLU B 1 111 ? -11.305 18.781 12.766 1 62.22 111 GLU B O 1
ATOM 1962 N N . SER B 1 112 ? -11.531 20.812 11.875 1 57.5 112 SER B N 1
ATOM 1963 C CA . SER B 1 112 ? -10.695 21.391 12.922 1 57.5 112 SER B CA 1
ATOM 1964 C C . SER B 1 112 ? -11.445 21.484 14.242 1 57.5 112 SER B C 1
ATOM 1966 O O . SER B 1 112 ? -12.656 21.703 14.266 1 57.5 112 SER B O 1
ATOM 1968 N N . LYS B 1 113 ? -11.016 20.953 15.273 1 60.53 113 LYS B N 1
ATOM 1969 C CA . LYS B 1 113 ? -11.609 21.297 16.562 1 60.53 113 LYS B CA 1
ATOM 1970 C C . LYS B 1 113 ? -11.469 22.781 16.844 1 60.53 113 LYS B C 1
ATOM 1972 O O . LYS B 1 113 ? -12.453 23.531 16.812 1 60.53 113 LYS B O 1
ATOM 1977 N N . THR B 1 114 ? -10.289 23.25 17.5 1 57.75 114 THR B N 1
ATOM 1978 C CA . THR B 1 114 ? -10.18 24.422 18.344 1 57.75 114 THR B CA 1
ATOM 1979 C C . THR B 1 114 ? -9.195 25.438 17.75 1 57.75 114 THR B C 1
ATOM 1981 O O . THR B 1 114 ? -8.719 26.328 18.453 1 57.75 114 THR B O 1
ATOM 1984 N N . THR B 1 115 ? -8.875 25.219 16.375 1 66.75 115 THR B N 1
ATOM 1985 C CA . THR B 1 115 ? -7.891 26.219 15.969 1 66.75 115 THR B CA 1
ATOM 1986 C C . THR B 1 115 ? -8.453 27.109 14.875 1 66.75 115 THR B C 1
ATOM 1988 O O . THR B 1 115 ? -9.562 26.891 14.391 1 66.75 115 THR B O 1
ATOM 1991 N N . ASP B 1 116 ? -7.84 28.266 14.555 1 76.56 116 ASP B N 1
ATOM 1992 C CA . ASP B 1 116 ? -8.203 29.219 13.508 1 76.56 116 ASP B CA 1
ATOM 1993 C C . ASP B 1 116 ? -7.801 28.703 12.125 1 76.56 116 ASP B C 1
ATOM 1995 O O . ASP B 1 116 ? -8.109 29.312 11.109 1 76.56 116 ASP B O 1
ATOM 1999 N N . PHE B 1 117 ? -7.18 27.562 12.172 1 82.62 117 PHE B N 1
ATOM 2000 C CA . PHE B 1 117 ? -6.77 27.031 10.875 1 82.62 117 PHE B CA 1
ATOM 2001 C C . PHE B 1 117 ? -7.98 26.562 10.078 1 82.62 117 PHE B C 1
ATOM 2003 O O . PHE B 1 117 ? -8.844 25.859 10.602 1 82.62 117 PHE B O 1
ATOM 2010 N N . GLN B 1 118 ? -8.086 27.047 8.82 1 82.44 118 GLN B N 1
ATOM 2011 C CA . GLN B 1 118 ? -9.148 26.594 7.918 1 82.44 118 GLN B CA 1
ATOM 2012 C C . GLN B 1 118 ? -8.609 26.375 6.508 1 82.44 118 GLN B C 1
ATOM 2014 O O . GLN B 1 118 ? -7.863 27.203 5.984 1 82.44 118 GLN B O 1
ATOM 2019 N N . TRP B 1 119 ? -8.883 25.188 6.027 1 86.44 119 TRP B N 1
ATOM 2020 C CA . TRP B 1 119 ? -8.672 25 4.594 1 86.44 119 TRP B CA 1
ATOM 2021 C C . TRP B 1 119 ? -9.555 25.953 3.789 1 86.44 119 TRP B C 1
ATOM 2023 O O . TRP B 1 119 ? -10.57 26.438 4.289 1 86.44 119 TRP B O 1
ATOM 2033 N N . PRO B 1 120 ? -8.992 26.344 2.605 1 76.25 120 PRO B N 1
ATOM 2034 C CA . PRO B 1 120 ? -9.852 27.203 1.797 1 76.25 120 PRO B CA 1
ATOM 2035 C C . PRO B 1 120 ? -11.219 26.594 1.518 1 76.25 120 PRO B C 1
ATOM 2037 O O . PRO B 1 120 ? -11.336 25.359 1.396 1 76.25 120 PRO B O 1
ATOM 2040 N N . GLN B 1 121 ? -12.328 27.359 1.802 1 66.81 121 GLN B N 1
ATOM 2041 C CA . GLN B 1 121 ? -13.664 26.906 1.431 1 66.81 121 GLN B CA 1
ATOM 2042 C C . GLN B 1 121 ? -13.836 26.891 -0.086 1 66.81 121 GLN B C 1
ATOM 2044 O O . GLN B 1 121 ? -13.375 27.797 -0.783 1 66.81 121 GLN B O 1
ATOM 2049 N N . PHE B 1 122 ? -13.758 25.688 -0.66 1 54.12 122 PHE B N 1
ATOM 2050 C CA . PHE B 1 122 ? -13.984 25.672 -2.1 1 54.12 122 PHE B CA 1
ATOM 2051 C C . PHE B 1 122 ? -15.383 26.172 -2.43 1 54.12 122 PHE B C 1
ATOM 2053 O O . PHE B 1 122 ? -16.359 25.75 -1.819 1 54.12 122 PHE B O 1
ATOM 2060 N N . ASP B 1 123 ? -15.445 27.516 -2.678 1 48.5 123 ASP B N 1
ATOM 2061 C CA . ASP B 1 123 ? -16.719 28.031 -3.162 1 48.5 123 ASP B CA 1
ATOM 2062 C C . ASP B 1 123 ? -17.438 27 -4.031 1 48.5 123 ASP B C 1
ATOM 2064 O O . ASP B 1 123 ? -16.828 26.422 -4.93 1 48.5 123 ASP B O 1
ATOM 2068 N N . GLU B 1 124 ? -18.531 26.359 -3.424 1 39.16 124 GLU B N 1
ATOM 2069 C CA . GLU B 1 124 ? -19.406 25.641 -4.336 1 39.16 124 GLU B CA 1
ATOM 2070 C C . GLU B 1 124 ? -19.828 26.516 -5.504 1 39.16 124 GLU B C 1
ATOM 2072 O O . GLU B 1 124 ? -19.906 27.734 -5.379 1 39.16 124 GLU B O 1
#

Nearest PDB structures (foldseek):
  3nym-assembly1_B  TM=8.429E-01  e=5.675E-06  Neisseria meningitidis serogroup B
  6zw4-assembly1_H  TM=5.968E-01  e=2.741E+00  Nostoc punctiforme
  6zw4-assembly1_T  TM=5.968E-01  e=2.741E+00  Nostoc punctiforme
  6zw4-assembly1_GA  TM=5.968E-01  e=2.741E+00  Nostoc punctiforme
  7o40-assembly1_A  TM=4.764E-01  e=4.433E+00  Synechocystis sp. PCC 6803 substr. Kazusa

InterPro domains:
  IPR049276 Protein of unknown function DUF6853 [PF21593] (4-121)

Foldseek 3Di:
DPAVLVVLVVLCVLCVQLVHHLQPALDPVLCPDPPPLSDHQQDNSVDRLVVQLVVLVVLLVVLVVQLVVCVVVVVVVSNVVSNVSSVVSVVVNVSNVVSVVVSVVSSVVSPRDPHPDDDDDPPD/DPAVLVVLVVLCVLCVQLVHHLQPALDPVLVPPPPVLSDHQQDNSVDRLVVQLVVLVVLLVVLVVQLVVCVVVVVVVSNVVSNVSSVVSVVVNVSNVVSVVVSVVSSVVSPRDDHPDDDDDPPD